Protein AF-A0A380EIR5-F1 (afdb_monomer)

InterPro domains:
  IPR002547 tRNA-binding domain [PS50886] (1-56)
  IPR005146 B3/B4 tRNA-binding domain [PF03483] (123-196)
  IPR005146 B3/B4 tRNA-binding domain [SM00873] (122-195)
  IPR012340 Nucleic acid-binding, OB-fold [G3DSA:2.40.50.140] (1-54)
  IPR012340 Nucleic acid-binding, OB-fold [SSF50249] (2-104)
  IPR020825 Phenylalanyl-tRNA synthetase-like, B3/B4 [G3DSA:3.50.40.10] (106-196)
  IPR045060 Phenylalanine-tRNA ligase, class IIc, beta subunit [PTHR10947] (58-188)

Organism: Staphylococcus aureus (NCBI:txid1280)

Solvent-accessible surface area (backbone atoms only — not comparable to full-atom values): 12882 Å² total; per-residue (Å²): 81,62,94,76,49,78,91,63,78,48,69,58,97,86,41,84,37,84,73,79,87,52,27,52,57,59,71,62,45,58,76,83,32,46,35,78,93,36,68,88,47,57,60,76,77,93,59,93,72,70,88,88,58,62,65,42,61,76,45,58,57,74,71,86,86,87,85,80,91,74,58,90,92,46,66,57,58,63,9,51,51,40,38,42,51,52,52,18,62,77,69,73,51,88,75,81,82,80,91,81,86,73,91,76,67,104,68,59,49,78,84,61,45,45,78,47,71,79,40,55,95,79,48,88,75,86,86,86,84,75,81,79,92,76,79,88,43,78,50,59,60,64,58,40,31,52,33,37,76,72,74,34,53,44,82,26,36,70,67,37,48,36,56,48,41,22,43,40,69,53,47,88,60,85,88,75,61,70,88,71,65,81,57,55,64,49,76,47,62,79,83,58,94,88,66,132

Radius of gyration: 22.38 Å; Cα contacts (8 Å, |Δi|>4): 190; chains: 1; bounding box: 55×43×65 Å

Secondary structure (DSSP, 8-state):
-GGG-----EEETTEEE---PPPTTTTT--GGGS-GGGTTS----SSPPPTTS-HHHHTT-S---------GGGGGGGSHHHHHHHHHHHTT----PPP------S--GGGT-EEEES-TTT-S--------SPPP-PPPHHHHHHHHHTT-----HHHHHHHHHHHHHS-------GGGSSSSEEEE-PPPTT--

Structure (mmCIF, N/CA/C/O backbone):
data_AF-A0A380EIR5-F1
#
_entry.id   AF-A0A380EIR5-F1
#
loop_
_atom_site.group_PDB
_atom_site.id
_atom_site.type_symbol
_atom_site.label_atom_id
_atom_site.label_alt_id
_atom_site.label_comp_id
_atom_site.label_asym_id
_atom_site.label_entity_id
_atom_site.label_seq_id
_atom_site.pdbx_PDB_ins_code
_atom_site.Cartn_x
_atom_site.Cartn_y
_atom_site.Cartn_z
_atom_site.occupancy
_atom_site.B_iso_or_equiv
_atom_site.auth_seq_id
_atom_site.auth_comp_id
_atom_site.auth_asym_id
_atom_site.auth_atom_id
_atom_site.pdbx_PDB_model_num
ATOM 1 N N . MET A 1 1 ? 10.680 -7.348 -26.258 1.00 88.75 1 MET A N 1
ATOM 2 C CA . MET A 1 1 ? 9.636 -6.922 -25.301 1.00 88.75 1 MET A CA 1
ATOM 3 C C . MET A 1 1 ? 8.522 -7.962 -25.298 1.00 88.75 1 MET A C 1
ATOM 5 O O . MET A 1 1 ? 8.530 -8.810 -26.201 1.00 88.75 1 MET A O 1
ATOM 9 N N . PRO A 1 2 ? 7.603 -7.941 -24.319 1.00 92.44 2 PRO A N 1
ATOM 10 C CA . PRO A 1 2 ? 6.390 -8.754 -24.361 1.00 92.44 2 PRO A CA 1
ATOM 11 C C . PRO A 1 2 ? 5.676 -8.668 -25.720 1.00 92.44 2 PRO A C 1
ATOM 13 O O . PRO A 1 2 ? 5.854 -7.715 -26.481 1.00 92.44 2 PRO A O 1
ATOM 16 N N . GLY A 1 3 ? 4.940 -9.719 -26.083 1.00 91.88 3 GLY A N 1
ATOM 17 C CA . GLY A 1 3 ? 4.287 -9.806 -27.397 1.00 91.88 3 GLY A CA 1
ATOM 18 C C . GLY A 1 3 ? 5.241 -10.028 -28.582 1.00 91.88 3 GLY A C 1
ATOM 19 O O . GLY A 1 3 ? 4.845 -9.863 -29.730 1.00 91.88 3 GLY A O 1
ATOM 20 N N . GLY A 1 4 ? 6.505 -10.394 -28.334 1.00 92.25 4 GLY A N 1
ATOM 21 C CA . GLY A 1 4 ? 7.463 -10.745 -29.392 1.00 92.25 4 GLY A CA 1
ATOM 22 C C . GLY A 1 4 ? 8.056 -9.551 -30.148 1.00 92.25 4 GLY A C 1
ATOM 23 O O . GLY A 1 4 ? 8.705 -9.736 -31.182 1.00 92.25 4 GLY A O 1
ATOM 24 N N . ILE A 1 5 ? 7.880 -8.328 -29.640 1.00 93.19 5 ILE A N 1
ATOM 25 C CA . ILE A 1 5 ? 8.408 -7.110 -30.263 1.00 93.19 5 ILE A CA 1
ATOM 26 C C . ILE A 1 5 ? 9.944 -7.123 -30.208 1.00 93.19 5 ILE A C 1
ATOM 28 O O . ILE A 1 5 ? 10.545 -7.208 -29.129 1.00 93.19 5 ILE A O 1
ATOM 32 N N . LYS A 1 6 ? 10.580 -7.007 -31.382 1.00 93.81 6 LYS A N 1
ATOM 33 C CA . LYS A 1 6 ? 12.037 -6.891 -31.555 1.00 93.81 6 LYS A CA 1
ATOM 34 C C . LYS A 1 6 ? 12.404 -5.476 -31.997 1.00 93.81 6 LYS A C 1
ATOM 36 O O . LYS A 1 6 ? 11.990 -5.047 -33.071 1.00 93.81 6 LYS A O 1
ATOM 41 N N . ILE A 1 7 ? 13.226 -4.791 -31.206 1.00 94.62 7 ILE A N 1
ATOM 42 C CA . ILE A 1 7 ? 13.737 -3.457 -31.539 1.00 94.62 7 ILE A CA 1
ATOM 43 C C . ILE A 1 7 ? 14.876 -3.578 -32.559 1.00 94.62 7 ILE A C 1
ATOM 45 O O . ILE A 1 7 ? 15.747 -4.441 -32.441 1.00 94.62 7 ILE A O 1
ATOM 49 N N . LYS A 1 8 ? 14.848 -2.730 -33.590 1.00 94.50 8 LYS A N 1
ATOM 50 C CA . LYS A 1 8 ? 15.853 -2.655 -34.659 1.00 94.50 8 LYS A CA 1
ATOM 51 C C . LYS A 1 8 ? 16.127 -1.192 -34.994 1.00 94.50 8 LYS A C 1
ATOM 53 O O . LYS A 1 8 ? 15.269 -0.341 -34.782 1.00 94.50 8 LYS A O 1
ATOM 58 N N . ARG A 1 9 ? 17.286 -0.914 -35.594 1.00 94.94 9 ARG A N 1
ATOM 59 C CA . ARG A 1 9 ? 17.569 0.400 -36.188 1.00 94.94 9 ARG A CA 1
ATOM 60 C C . ARG A 1 9 ? 16.554 0.694 -37.298 1.00 94.94 9 ARG A C 1
ATOM 62 O O . ARG A 1 9 ? 16.338 -0.151 -38.168 1.00 94.94 9 ARG A O 1
ATOM 69 N N . ALA A 1 10 ? 15.977 1.890 -37.287 1.00 94.12 10 ALA A N 1
ATOM 70 C CA . ALA A 1 10 ? 14.951 2.310 -38.238 1.00 94.12 10 ALA A CA 1
ATOM 71 C C . ALA A 1 10 ? 15.146 3.768 -38.687 1.00 94.12 10 ALA A C 1
ATOM 73 O O . ALA A 1 10 ? 15.972 4.504 -38.141 1.00 94.12 10 ALA A O 1
ATOM 74 N N . LYS A 1 11 ? 14.371 4.181 -39.696 1.00 93.56 11 LYS A N 1
ATOM 75 C CA . LYS A 1 11 ? 14.177 5.591 -40.049 1.00 93.56 11 LYS A CA 1
ATOM 76 C C . LYS A 1 11 ? 12.720 5.974 -39.821 1.00 93.56 11 LYS A C 1
ATOM 78 O O . LYS A 1 11 ? 11.830 5.323 -40.360 1.00 93.56 11 LYS A O 1
ATOM 83 N N . LEU A 1 12 ? 12.488 7.034 -39.057 1.00 90.06 12 LEU A N 1
ATOM 84 C CA . LEU A 1 12 ? 11.169 7.601 -38.789 1.00 90.06 12 LEU A CA 1
ATOM 85 C C . LEU A 1 12 ? 11.141 9.011 -39.372 1.00 90.06 12 LEU A C 1
ATOM 87 O O . LEU A 1 12 ? 11.924 9.862 -38.969 1.00 90.06 12 LEU A O 1
ATOM 91 N N . ARG A 1 13 ? 10.260 9.250 -40.352 1.00 93.31 13 ARG A N 1
ATOM 92 C CA . ARG A 1 13 ? 10.127 10.554 -41.037 1.00 93.31 13 ARG A CA 1
ATOM 93 C C . ARG A 1 13 ? 11.455 11.103 -41.595 1.00 93.31 13 ARG A C 1
ATOM 95 O O . ARG A 1 13 ? 11.692 12.299 -41.572 1.00 93.31 13 ARG A O 1
ATOM 102 N N . GLY A 1 14 ? 12.313 10.214 -42.102 1.00 93.50 14 GLY A N 1
ATOM 103 C CA . GLY A 1 14 ? 13.628 10.564 -42.656 1.00 93.50 14 GLY A CA 1
ATOM 104 C C . GLY A 1 14 ? 14.774 10.549 -41.639 1.00 93.50 14 GLY A C 1
ATOM 105 O O . GLY A 1 14 ? 15.918 10.343 -42.043 1.00 93.50 14 GLY A O 1
ATOM 106 N N . GLU A 1 15 ? 14.465 10.632 -40.344 1.00 95.44 15 GLU A N 1
ATOM 107 C CA . GLU A 1 15 ? 15.444 10.698 -39.256 1.00 95.44 15 GLU A CA 1
ATOM 108 C C . GLU A 1 15 ? 15.788 9.321 -38.678 1.00 95.44 15 GLU A C 1
ATOM 110 O O . GLU A 1 15 ? 14.970 8.395 -38.676 1.00 95.44 15 GLU A O 1
ATOM 115 N N . ARG A 1 16 ? 17.023 9.164 -38.189 1.00 95.50 16 ARG A N 1
ATOM 116 C CA . ARG A 1 16 ? 17.527 7.901 -37.620 1.00 95.50 16 ARG A CA 1
ATOM 117 C C . ARG A 1 16 ? 16.931 7.655 -36.231 1.00 95.50 16 ARG A C 1
ATOM 119 O O . ARG A 1 16 ? 16.974 8.531 -35.379 1.00 95.50 16 ARG A O 1
ATOM 126 N N . SER A 1 17 ? 16.467 6.429 -35.987 1.00 95.62 17 SER A N 1
ATOM 127 C CA . SER A 1 17 ? 16.073 5.945 -34.660 1.00 95.62 17 SER A CA 1
ATOM 128 C C . SER A 1 17 ? 16.818 4.654 -34.315 1.00 95.62 17 SER A C 1
ATOM 130 O O . SER A 1 17 ? 16.879 3.716 -35.119 1.00 95.62 17 SER A O 1
ATOM 132 N N . GLU A 1 18 ? 17.431 4.625 -33.131 1.00 96.38 18 GLU A N 1
ATOM 133 C CA . GLU A 1 18 ? 18.292 3.530 -32.655 1.00 96.38 18 GLU A CA 1
ATOM 134 C C . GLU A 1 18 ? 17.725 2.798 -31.439 1.00 96.38 18 GLU A C 1
ATOM 136 O O . GLU A 1 18 ? 18.411 1.987 -30.823 1.00 96.38 18 GLU A O 1
ATOM 141 N N . GLY A 1 19 ? 16.470 3.068 -31.100 1.00 94.94 19 GLY A N 1
ATOM 142 C CA . GLY A 1 19 ? 15.835 2.497 -29.930 1.00 94.94 19 GLY A CA 1
ATOM 143 C C . GLY A 1 19 ? 14.410 2.991 -29.769 1.00 94.94 19 GLY A C 1
ATOM 144 O O . GLY A 1 19 ? 13.835 3.615 -30.662 1.00 94.94 19 GLY A O 1
ATOM 145 N N . MET A 1 20 ? 13.848 2.684 -28.611 1.00 95.50 20 MET A N 1
ATOM 146 C CA . MET A 1 20 ? 12.485 3.026 -28.253 1.00 95.50 20 MET A CA 1
ATOM 147 C C . MET A 1 20 ? 12.450 3.380 -26.772 1.00 95.50 20 MET A C 1
ATOM 149 O O . MET A 1 20 ? 12.943 2.618 -25.943 1.00 95.50 20 MET A O 1
ATOM 153 N N . ILE A 1 21 ? 11.878 4.538 -26.454 1.00 96.44 21 ILE A N 1
ATOM 154 C CA . ILE A 1 21 ? 11.510 4.876 -25.080 1.00 96.44 21 ILE A CA 1
ATOM 155 C C . ILE A 1 21 ? 10.161 4.210 -24.822 1.00 96.44 21 ILE A C 1
ATOM 157 O O . ILE A 1 21 ? 9.266 4.324 -25.656 1.00 96.44 21 ILE A O 1
ATOM 161 N N . CYS A 1 22 ? 10.048 3.484 -23.714 1.00 96.94 22 CYS A N 1
ATOM 162 C CA . CYS A 1 22 ? 8.913 2.605 -23.462 1.00 96.94 22 CYS A CA 1
ATOM 163 C C . CYS A 1 22 ? 7.925 3.223 -22.464 1.00 96.94 22 CYS A C 1
ATOM 165 O O . CYS A 1 22 ? 8.309 3.878 -21.492 1.00 96.94 22 CYS A O 1
ATOM 167 N N . SER A 1 23 ? 6.646 2.968 -22.695 1.00 96.44 23 SER A N 1
ATOM 168 C CA . SER A 1 23 ? 5.588 3.013 -21.683 1.00 96.44 23 SER A CA 1
ATOM 169 C C . SER A 1 23 ? 5.678 1.810 -20.735 1.00 96.44 23 SER A C 1
ATOM 171 O O . SER A 1 23 ? 6.341 0.811 -21.032 1.00 96.44 23 SER A O 1
ATOM 173 N N . LEU A 1 24 ? 4.959 1.868 -19.608 1.00 95.31 24 LEU A N 1
ATOM 174 C CA . LEU A 1 24 ? 4.818 0.710 -18.717 1.00 95.31 24 LEU A CA 1
ATOM 175 C C . LEU A 1 24 ? 4.019 -0.431 -19.378 1.00 95.31 24 LEU A C 1
ATOM 177 O O . LEU A 1 24 ? 4.338 -1.601 -19.153 1.00 95.31 24 LEU A O 1
ATOM 181 N N . GLN A 1 25 ? 3.037 -0.120 -20.242 1.00 95.06 25 GLN A N 1
ATOM 182 C CA . GLN A 1 25 ? 2.304 -1.148 -20.996 1.00 95.06 25 GLN A CA 1
ATOM 183 C C . GLN A 1 25 ? 3.241 -1.957 -21.899 1.00 95.06 25 GLN A C 1
ATOM 185 O O . GLN A 1 25 ? 3.149 -3.182 -21.965 1.00 95.06 25 GLN A O 1
ATOM 190 N N . GLU A 1 26 ? 4.156 -1.284 -22.598 1.00 95.69 26 GLU A N 1
ATOM 191 C CA . GLU A 1 26 ? 5.045 -1.918 -23.581 1.00 95.69 26 GLU A CA 1
ATOM 192 C C . GLU A 1 26 ? 6.067 -2.867 -22.950 1.00 95.69 26 GLU A C 1
ATOM 194 O O . GLU A 1 26 ? 6.542 -3.786 -23.623 1.00 95.69 26 GLU A O 1
ATOM 199 N N . ILE A 1 27 ? 6.369 -2.690 -21.660 1.00 95.19 27 ILE A N 1
ATOM 200 C CA . ILE A 1 27 ? 7.197 -3.620 -20.881 1.00 95.19 27 ILE A CA 1
ATOM 201 C C . ILE A 1 27 ? 6.377 -4.684 -20.135 1.00 95.19 27 ILE A C 1
ATOM 203 O O . ILE A 1 27 ? 6.961 -5.528 -19.463 1.00 95.19 27 ILE A O 1
ATOM 207 N N . GLY A 1 28 ? 5.052 -4.712 -20.317 1.00 94.00 28 GLY A N 1
ATOM 208 C CA . GLY A 1 28 ? 4.179 -5.798 -19.860 1.00 94.00 28 GLY A CA 1
ATOM 209 C C . GLY A 1 28 ? 3.328 -5.496 -18.629 1.00 94.00 28 GLY A C 1
ATOM 210 O O . GLY A 1 28 ? 2.671 -6.407 -18.130 1.00 94.00 28 GLY A O 1
ATOM 211 N N . ILE A 1 29 ? 3.299 -4.253 -18.140 1.00 95.00 29 ILE A N 1
ATOM 212 C CA . ILE A 1 29 ? 2.425 -3.876 -17.024 1.00 95.00 29 ILE A CA 1
ATOM 213 C C . ILE A 1 29 ? 0.995 -3.675 -17.533 1.00 95.00 29 ILE A C 1
ATOM 215 O O . ILE A 1 29 ? 0.753 -2.933 -18.485 1.00 95.00 29 ILE A O 1
ATOM 219 N N . SER A 1 30 ? 0.026 -4.323 -16.884 1.00 93.88 30 SER A N 1
ATOM 220 C CA . SER A 1 30 ? -1.394 -4.142 -17.201 1.00 93.88 30 SER A CA 1
ATOM 221 C C . SER A 1 30 ? -1.826 -2.691 -16.986 1.00 93.88 30 SER A C 1
ATOM 223 O O . SER A 1 30 ? -1.517 -2.094 -15.955 1.00 93.88 30 SER A O 1
ATOM 225 N N . SER A 1 31 ? -2.624 -2.144 -17.910 1.00 92.19 31 SER A N 1
ATOM 226 C CA . SER A 1 31 ? -3.186 -0.787 -17.811 1.00 92.19 31 SER A CA 1
ATOM 227 C C . SER A 1 31 ? -3.967 -0.551 -16.521 1.00 92.19 31 SER A C 1
ATOM 229 O O . SER A 1 31 ? -4.045 0.574 -16.037 1.00 92.19 31 SER A O 1
ATOM 231 N N . ASN A 1 32 ? -4.509 -1.614 -15.922 1.00 93.12 32 ASN A N 1
ATOM 232 C CA . ASN A 1 32 ? -5.232 -1.522 -14.661 1.00 93.12 32 ASN A CA 1
ATOM 233 C C . ASN A 1 32 ? -4.342 -1.061 -13.501 1.00 93.12 32 ASN A C 1
ATOM 235 O O . ASN A 1 32 ? -4.867 -0.439 -12.581 1.00 93.12 32 ASN A O 1
ATOM 239 N N . TYR A 1 33 ? -3.029 -1.284 -13.568 1.00 94.06 33 TYR A N 1
ATOM 240 C CA . TYR A 1 33 ? -2.089 -0.986 -12.483 1.00 94.06 33 TYR A CA 1
ATOM 241 C C . TYR 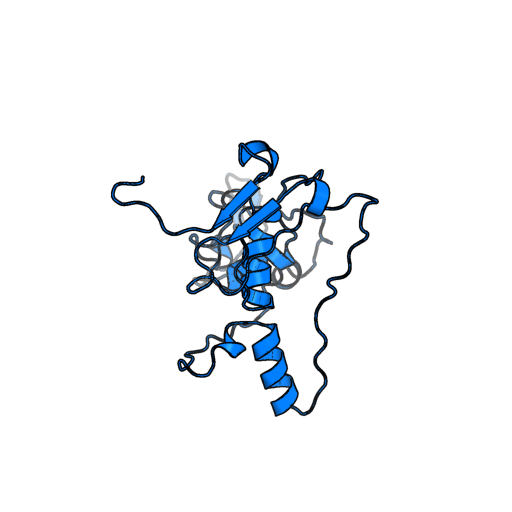A 1 33 ? -1.119 0.150 -12.814 1.00 94.06 33 TYR A C 1
ATOM 243 O O . TYR A 1 33 ? -0.293 0.514 -11.985 1.00 94.06 33 TYR A O 1
ATOM 251 N N . ILE A 1 34 ? -1.229 0.753 -13.999 1.00 92.50 34 ILE A N 1
ATOM 252 C CA . ILE A 1 34 ? -0.389 1.889 -14.378 1.00 92.50 34 ILE A CA 1
ATOM 253 C C . ILE A 1 34 ? -0.859 3.149 -13.633 1.00 92.50 34 ILE A C 1
ATOM 255 O O . ILE A 1 34 ? -2.057 3.458 -13.660 1.00 92.50 34 ILE A O 1
ATOM 259 N N . PRO A 1 35 ? 0.054 3.904 -12.989 1.00 90.88 35 PRO A N 1
ATOM 260 C CA . PRO A 1 35 ? -0.281 5.199 -12.415 1.00 90.88 35 PRO A CA 1
ATOM 261 C C . PRO A 1 35 ? -0.846 6.132 -13.484 1.00 90.88 35 PRO A C 1
ATOM 263 O O . PRO A 1 35 ? -0.350 6.182 -14.611 1.00 90.88 35 PRO A O 1
ATOM 266 N N . LYS A 1 36 ? -1.858 6.923 -13.125 1.00 90.75 36 LYS A N 1
ATOM 267 C CA . LYS A 1 36 ? -2.584 7.782 -14.077 1.00 90.75 36 LYS A CA 1
ATOM 268 C C . LYS A 1 3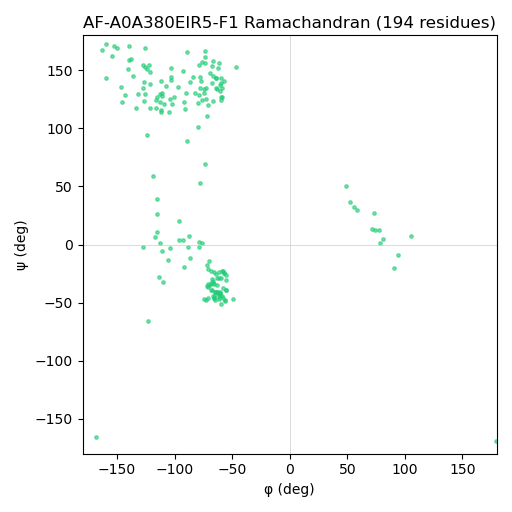6 ? -1.668 8.740 -14.854 1.00 90.75 36 LYS A C 1
ATOM 270 O O . LYS A 1 36 ? -1.937 9.045 -16.011 1.00 90.75 36 LYS A O 1
ATOM 275 N N . SER A 1 37 ? -0.563 9.175 -14.246 1.00 88.56 37 SER A N 1
ATOM 276 C CA . SER A 1 37 ? 0.459 10.026 -14.871 1.00 88.56 37 SER A CA 1
ATOM 277 C C . SER A 1 37 ? 1.152 9.391 -16.083 1.00 88.56 37 SER A C 1
ATOM 279 O O . SER A 1 37 ? 1.655 10.119 -16.934 1.00 88.56 37 SER A O 1
ATOM 281 N N . PHE A 1 38 ? 1.174 8.059 -16.181 1.00 92.06 38 PHE A N 1
ATOM 282 C CA . PHE A 1 38 ? 1.888 7.311 -17.222 1.00 92.06 38 PHE A CA 1
ATOM 283 C C . PHE A 1 38 ? 0.960 6.483 -18.121 1.00 92.06 38 PHE A C 1
ATOM 285 O O . PHE A 1 38 ? 1.434 5.733 -18.967 1.00 92.06 38 PHE A O 1
ATOM 292 N N . GLU A 1 39 ? -0.361 6.612 -17.969 1.00 90.00 39 GLU A N 1
ATOM 293 C CA . GLU A 1 39 ? -1.343 5.794 -18.698 1.00 90.00 39 GLU A CA 1
ATOM 294 C C . GLU A 1 39 ? -1.347 6.064 -20.212 1.00 90.00 39 GLU A C 1
ATOM 296 O O . GLU A 1 39 ? -1.616 5.162 -21.004 1.00 90.00 39 GLU A O 1
ATOM 301 N N . SER A 1 40 ? -1.040 7.303 -20.614 1.00 89.62 40 SER A N 1
ATOM 302 C CA . SER A 1 40 ? -1.108 7.781 -22.006 1.00 89.62 40 SER A CA 1
ATOM 303 C C . SER A 1 40 ? 0.257 8.171 -22.594 1.00 89.62 40 SER A C 1
ATOM 305 O O . SER A 1 40 ? 0.323 9.021 -23.483 1.00 89.62 40 SER A O 1
ATOM 307 N N . GLY A 1 41 ? 1.360 7.595 -22.108 1.00 93.00 41 GLY A N 1
ATOM 308 C CA . GLY A 1 41 ? 2.692 7.987 -22.570 1.00 93.00 41 GLY A CA 1
ATOM 309 C C . GLY A 1 41 ? 3.828 7.069 -22.135 1.00 93.00 41 GLY A C 1
ATOM 310 O O . GLY A 1 41 ? 3.624 5.942 -21.693 1.00 93.00 41 GLY A O 1
ATOM 311 N N . ILE A 1 42 ? 5.051 7.571 -22.298 1.00 95.75 42 ILE A N 1
ATOM 312 C CA . ILE A 1 42 ? 6.267 6.897 -21.836 1.00 95.75 42 ILE A CA 1
ATOM 313 C C . ILE A 1 42 ? 6.395 6.974 -20.315 1.00 95.75 42 ILE A C 1
ATOM 315 O O . ILE A 1 42 ? 5.879 7.895 -19.679 1.00 95.75 42 ILE A O 1
ATOM 319 N N . TYR A 1 43 ? 7.128 6.027 -19.737 1.00 94.44 43 TYR A N 1
ATOM 320 C CA . TYR A 1 43 ? 7.483 6.096 -18.329 1.00 94.44 43 TYR A CA 1
ATOM 321 C C . TYR A 1 43 ? 8.616 7.104 -18.096 1.00 94.44 43 TYR A C 1
ATOM 323 O O . TYR A 1 43 ? 9.566 7.182 -18.880 1.00 94.44 43 TYR A O 1
ATOM 331 N N . VAL A 1 44 ? 8.529 7.853 -16.997 1.00 92.12 44 VAL A N 1
ATOM 332 C CA . VAL A 1 44 ? 9.568 8.787 -16.552 1.00 92.12 44 VAL A CA 1
ATOM 333 C C . VAL A 1 44 ? 9.913 8.451 -15.107 1.00 92.12 44 VAL A C 1
ATOM 335 O O . VAL A 1 44 ? 9.032 8.445 -14.250 1.00 92.12 44 VAL A O 1
ATOM 338 N N . PHE A 1 45 ? 11.189 8.176 -14.839 1.00 90.50 45 PHE A N 1
ATOM 339 C CA . PHE A 1 45 ? 11.666 7.962 -13.474 1.00 90.50 45 PHE A CA 1
ATOM 340 C C . PHE A 1 45 ? 11.509 9.248 -12.655 1.00 90.50 45 PHE A C 1
ATOM 342 O O . PHE A 1 45 ? 11.866 10.328 -13.126 1.00 90.50 45 PHE A O 1
ATOM 349 N N . SER A 1 46 ? 11.001 9.123 -11.428 1.00 85.38 46 SER A N 1
ATOM 350 C CA . SER A 1 46 ? 10.892 10.241 -10.480 1.00 85.38 46 SER A CA 1
ATOM 351 C C . SER A 1 46 ? 12.261 10.738 -10.008 1.00 85.38 46 SER A C 1
ATOM 353 O O . SER A 1 46 ? 12.427 11.919 -9.724 1.00 85.38 46 SER A O 1
ATOM 355 N N . GLU A 1 47 ? 13.249 9.844 -9.968 1.00 86.50 47 GLU A N 1
ATOM 356 C CA . GLU A 1 47 ? 14.620 10.128 -9.555 1.00 86.50 47 GLU A CA 1
ATOM 357 C C . GLU A 1 47 ? 15.610 9.805 -10.674 1.00 86.50 47 GLU A C 1
ATOM 359 O O . GLU A 1 47 ? 15.416 8.871 -11.459 1.00 86.50 47 GLU A O 1
ATOM 364 N N . ALA A 1 48 ? 16.707 10.562 -10.725 1.00 90.12 48 ALA A N 1
ATOM 365 C CA . ALA A 1 48 ? 17.754 10.356 -11.714 1.00 90.12 48 ALA A CA 1
ATOM 366 C C . ALA A 1 48 ? 18.360 8.949 -11.593 1.00 90.12 48 ALA A C 1
ATOM 368 O O . ALA A 1 48 ? 18.833 8.548 -10.533 1.00 90.12 48 ALA A O 1
ATOM 369 N N . GLN A 1 49 ? 18.386 8.225 -12.710 1.00 92.81 49 GLN A N 1
ATOM 370 C CA . GLN A 1 49 ? 19.034 6.921 -12.820 1.00 92.81 49 GLN A CA 1
ATOM 371 C C . GLN A 1 49 ? 20.370 7.052 -13.547 1.00 92.81 49 GLN A C 1
ATOM 373 O O . GLN A 1 49 ? 20.534 7.914 -14.414 1.00 92.81 49 GLN A O 1
ATOM 378 N N . VAL A 1 50 ? 21.319 6.165 -13.242 1.00 96.06 50 VAL A N 1
ATOM 379 C CA . VAL A 1 50 ? 22.580 6.078 -13.990 1.00 96.06 50 VAL A CA 1
ATOM 380 C C . VAL A 1 50 ? 22.293 5.490 -15.380 1.00 96.06 50 VAL A C 1
ATOM 382 O O . VAL A 1 50 ? 21.816 4.352 -15.465 1.00 96.06 50 VAL A O 1
ATOM 385 N N . PRO A 1 51 ? 22.577 6.208 -16.484 1.00 97.19 51 PRO A N 1
ATOM 386 C CA . PRO A 1 51 ? 22.351 5.681 -17.826 1.00 97.19 51 PRO A CA 1
ATOM 387 C C . PRO A 1 51 ? 23.131 4.385 -18.075 1.00 97.19 51 PRO A C 1
ATOM 389 O O . PRO A 1 51 ? 24.316 4.296 -17.762 1.00 97.19 51 PRO A O 1
ATOM 392 N N . GLY A 1 52 ? 22.467 3.391 -18.668 1.00 96.62 52 GLY A N 1
ATOM 393 C CA . GLY A 1 52 ? 23.035 2.061 -18.919 1.00 96.62 52 GLY A CA 1
ATOM 394 C C . GLY A 1 52 ? 22.729 1.023 -17.836 1.00 96.62 52 GLY A C 1
ATOM 395 O O . GLY A 1 52 ? 22.984 -0.156 -18.064 1.00 96.62 52 GLY A O 1
ATOM 396 N N . THR A 1 53 ? 22.150 1.433 -16.703 1.00 97.06 53 THR A N 1
ATOM 397 C CA . THR A 1 53 ? 21.579 0.508 -15.709 1.00 97.06 53 THR A CA 1
ATOM 398 C C . THR A 1 53 ? 20.473 -0.337 -16.341 1.00 97.06 53 THR A C 1
ATOM 400 O O . THR A 1 53 ? 1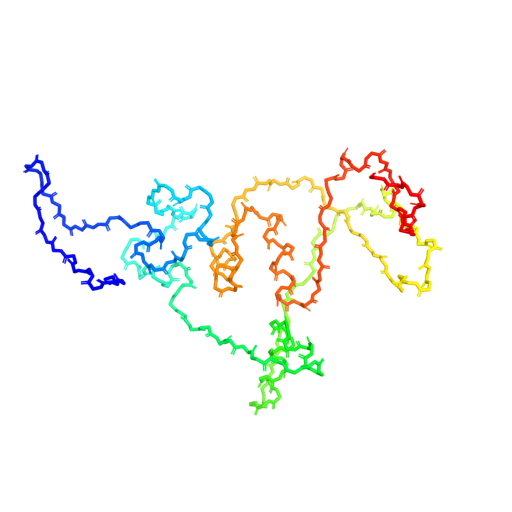9.710 0.166 -17.172 1.00 97.06 53 THR A O 1
ATOM 403 N N . ASP A 1 54 ? 20.372 -1.608 -15.945 1.00 97.50 54 ASP A N 1
ATOM 404 C CA . ASP A 1 54 ? 19.253 -2.454 -16.352 1.00 97.50 54 ASP A CA 1
ATOM 405 C C . ASP A 1 54 ? 17.921 -1.836 -15.898 1.00 97.50 54 ASP A C 1
ATOM 407 O O . ASP A 1 54 ? 17.730 -1.491 -14.729 1.00 97.50 54 ASP A O 1
ATOM 411 N N . ALA A 1 55 ? 16.998 -1.671 -16.845 1.00 96.06 55 ALA A N 1
ATOM 412 C CA . ALA A 1 55 ? 15.750 -0.970 -16.587 1.00 96.06 55 ALA A CA 1
ATOM 413 C C . ALA A 1 55 ? 14.818 -1.755 -15.655 1.00 96.06 55 ALA A C 1
ATOM 415 O O . ALA A 1 55 ? 14.126 -1.135 -14.854 1.00 96.06 55 ALA A O 1
ATOM 416 N N . LEU A 1 56 ? 14.787 -3.090 -15.731 1.00 96.25 56 LEU A N 1
ATOM 417 C CA . LEU A 1 56 ? 13.917 -3.897 -14.872 1.00 96.25 56 LEU A CA 1
ATOM 418 C C . LEU A 1 56 ? 14.411 -3.878 -13.427 1.00 96.25 56 LEU A C 1
ATOM 420 O O . LEU A 1 56 ? 13.595 -3.784 -12.511 1.00 96.25 56 LEU A O 1
ATOM 424 N N . GLN A 1 57 ? 15.727 -3.870 -13.218 1.00 95.50 57 GLN A N 1
ATOM 425 C CA . GLN A 1 57 ? 16.316 -3.689 -11.891 1.00 95.50 57 GLN A CA 1
ATOM 426 C C . GLN A 1 57 ? 16.020 -2.298 -11.327 1.00 95.50 57 GLN A C 1
ATOM 428 O O . GLN A 1 57 ? 15.523 -2.190 -10.207 1.00 95.50 57 GLN A O 1
ATOM 433 N N . ALA A 1 58 ? 16.231 -1.238 -12.116 1.00 95.44 58 ALA A N 1
ATOM 434 C CA . ALA A 1 58 ? 15.916 0.135 -11.703 1.00 95.44 58 ALA A CA 1
ATOM 435 C C . ALA A 1 58 ? 14.416 0.343 -11.404 1.00 95.44 58 ALA A C 1
ATOM 437 O O . ALA A 1 58 ? 14.050 1.173 -10.574 1.00 95.44 58 ALA A O 1
ATOM 438 N N . LEU A 1 59 ? 13.542 -0.423 -12.064 1.00 95.56 59 LEU A N 1
ATOM 439 C CA . LEU A 1 59 ? 12.093 -0.402 -11.857 1.00 95.56 59 LEU A CA 1
ATOM 440 C C . LEU A 1 59 ? 11.606 -1.358 -10.759 1.00 95.56 59 LEU A C 1
ATOM 442 O O . LEU A 1 59 ? 10.408 -1.382 -10.501 1.00 95.56 59 LEU A O 1
ATOM 446 N N . TYR A 1 60 ? 12.478 -2.147 -10.118 1.00 96.31 60 TYR A N 1
ATOM 447 C CA . TYR A 1 60 ? 12.089 -3.198 -9.161 1.00 96.31 60 TYR A CA 1
ATOM 448 C C . TYR A 1 60 ? 11.145 -4.270 -9.758 1.00 96.31 60 TYR A C 1
ATOM 450 O O . TYR A 1 60 ? 10.315 -4.862 -9.051 1.00 96.31 60 TYR A O 1
ATOM 458 N N . LEU A 1 61 ? 11.280 -4.517 -11.065 1.00 96.25 61 LEU A N 1
ATOM 459 C CA . LEU A 1 61 ? 10.496 -5.468 -11.862 1.00 96.25 61 LEU A CA 1
ATOM 460 C C . LEU A 1 61 ? 11.303 -6.686 -12.342 1.00 96.25 61 LEU A C 1
ATOM 462 O O . LEU A 1 61 ? 10.711 -7.599 -12.913 1.00 96.25 61 LEU A O 1
ATOM 466 N N . ASP A 1 62 ? 12.620 -6.721 -12.116 1.00 96.88 62 ASP A N 1
ATOM 467 C CA . ASP A 1 62 ? 13.435 -7.941 -12.253 1.00 96.88 62 ASP A CA 1
ATOM 468 C C . ASP A 1 62 ? 13.147 -8.878 -11.066 1.00 96.88 62 ASP A C 1
ATOM 470 O O . ASP A 1 62 ? 13.926 -8.980 -10.120 1.00 96.88 62 ASP A O 1
ATOM 474 N N . ASP A 1 63 ? 11.936 -9.438 -11.047 1.00 97.25 63 ASP A N 1
ATOM 475 C CA . ASP A 1 63 ? 11.378 -10.151 -9.901 1.00 97.25 63 ASP A CA 1
ATOM 476 C C . ASP A 1 63 ? 10.327 -11.193 -10.324 1.00 97.25 63 ASP A C 1
ATOM 478 O O . ASP A 1 63 ? 9.764 -11.138 -11.422 1.00 97.25 63 ASP A O 1
ATOM 482 N N . GLN A 1 64 ? 10.036 -12.135 -9.428 1.00 97.56 64 GLN A N 1
ATOM 483 C CA . GLN A 1 64 ? 8.989 -13.143 -9.579 1.00 97.56 64 GLN A CA 1
ATOM 484 C C . GLN A 1 64 ? 7.991 -13.032 -8.425 1.00 97.56 64 GLN A C 1
ATOM 486 O O . GLN A 1 64 ? 8.373 -12.877 -7.269 1.00 97.56 64 GLN A O 1
ATOM 491 N N . VAL A 1 65 ? 6.698 -13.148 -8.733 1.00 98.00 65 VAL A N 1
ATOM 492 C CA . VAL A 1 65 ? 5.620 -13.047 -7.740 1.00 98.00 65 VAL A CA 1
ATOM 493 C C . VAL A 1 65 ? 4.972 -14.414 -7.565 1.00 98.00 65 VAL A C 1
ATOM 495 O O . VAL A 1 65 ? 4.571 -15.043 -8.544 1.00 98.00 65 VAL A O 1
ATOM 498 N N . MET A 1 66 ? 4.878 -14.874 -6.318 1.00 98.31 66 MET A N 1
ATOM 499 C CA . MET A 1 66 ? 4.120 -16.070 -5.959 1.00 98.31 66 MET A CA 1
ATOM 500 C C . MET A 1 66 ? 2.682 -15.679 -5.625 1.00 98.31 66 MET A C 1
ATOM 502 O O . MET A 1 66 ? 2.458 -14.774 -4.826 1.00 98.31 66 MET A O 1
ATOM 506 N N . GLU A 1 67 ? 1.721 -16.382 -6.214 1.00 97.94 67 GLU A N 1
ATOM 507 C CA . GLU A 1 67 ? 0.302 -16.251 -5.890 1.00 97.94 67 GLU A CA 1
ATOM 508 C C . GLU A 1 67 ? -0.105 -17.410 -4.976 1.00 97.94 67 GLU A C 1
ATOM 510 O O . GLU A 1 67 ? 0.166 -18.575 -5.280 1.00 97.94 67 GLU A O 1
ATOM 515 N N . PHE A 1 68 ? -0.712 -17.094 -3.831 1.00 97.75 68 PHE A N 1
ATOM 516 C CA . PHE A 1 68 ? -1.141 -18.090 -2.855 1.00 97.75 68 PHE A CA 1
ATOM 517 C C . PHE A 1 68 ? -2.655 -18.287 -2.910 1.00 97.75 68 PHE A C 1
ATOM 519 O O . PHE A 1 68 ? -3.416 -17.345 -2.709 1.00 97.75 68 PHE A O 1
ATOM 526 N N . ASP A 1 69 ? -3.080 -19.535 -3.096 1.00 97.94 69 ASP A N 1
ATOM 527 C CA . ASP A 1 69 ? -4.455 -19.967 -2.839 1.00 97.94 69 ASP A CA 1
ATOM 528 C C . ASP A 1 69 ? -4.556 -20.418 -1.374 1.00 97.94 69 ASP A C 1
ATOM 530 O O . ASP A 1 69 ? -4.233 -21.556 -1.019 1.00 97.94 69 ASP A O 1
ATOM 534 N N . LEU A 1 70 ? -4.869 -19.467 -0.491 1.00 97.19 70 LEU A N 1
ATOM 535 C CA . LEU A 1 70 ? -4.858 -19.675 0.956 1.00 97.19 70 LEU A CA 1
ATOM 536 C C . LEU A 1 70 ? -6.185 -20.240 1.460 1.00 97.19 70 LEU A C 1
ATOM 538 O O . LEU A 1 70 ? -7.273 -19.783 1.114 1.00 97.19 70 LEU A O 1
ATOM 542 N N . THR A 1 71 ? -6.092 -21.174 2.400 1.00 97.00 71 THR A N 1
ATOM 543 C CA . THR A 1 71 ? -7.240 -21.626 3.184 1.00 97.00 71 THR A CA 1
ATOM 544 C C . THR A 1 71 ? -7.571 -20.622 4.303 1.00 97.00 71 THR A C 1
ATOM 546 O O . THR A 1 71 ? -6.675 -19.936 4.802 1.00 97.00 71 THR A O 1
ATOM 549 N N . PRO A 1 72 ? -8.829 -20.550 4.789 1.00 96.50 72 PRO A N 1
ATOM 550 C CA . PRO A 1 72 ? -9.244 -19.541 5.778 1.00 96.50 72 PRO A CA 1
ATOM 551 C C . PRO A 1 72 ? -8.457 -19.537 7.099 1.00 96.50 72 PRO A C 1
ATOM 553 O O . PRO A 1 72 ? -8.419 -18.531 7.800 1.00 96.50 72 PRO A O 1
ATOM 556 N N . ASN A 1 73 ? -7.823 -20.652 7.460 1.00 96.50 73 ASN A N 1
ATOM 557 C CA . ASN A 1 73 ? -7.004 -20.779 8.667 1.00 96.50 73 ASN A CA 1
ATOM 558 C C . ASN A 1 73 ? -5.591 -20.178 8.538 1.00 96.50 73 ASN A C 1
ATOM 560 O O . ASN A 1 73 ? -4.846 -20.245 9.513 1.00 96.50 73 ASN A O 1
ATOM 564 N N . ARG A 1 74 ? -5.204 -19.641 7.370 1.00 96.88 74 ARG A N 1
ATOM 565 C CA . ARG A 1 74 ? -3.874 -19.058 7.103 1.00 96.88 74 ARG A CA 1
ATOM 566 C C . ARG A 1 74 ? -3.921 -17.558 6.807 1.00 96.88 74 ARG A C 1
ATOM 568 O O . ARG A 1 74 ? -3.192 -17.056 5.956 1.00 96.88 74 ARG A O 1
ATOM 575 N N . ALA A 1 75 ? -4.778 -16.829 7.521 1.00 97.44 75 ALA A N 1
ATOM 576 C CA . ALA A 1 75 ? -4.875 -15.374 7.393 1.00 97.44 75 ALA A CA 1
ATOM 577 C C . ALA A 1 75 ? -3.545 -14.651 7.697 1.00 97.44 75 ALA A C 1
ATOM 579 O O . ALA A 1 75 ? -3.318 -13.556 7.195 1.00 97.44 75 ALA A O 1
ATOM 580 N N . ASP A 1 76 ? -2.641 -15.273 8.459 1.00 97.88 76 ASP A N 1
ATOM 581 C CA . ASP A 1 76 ? -1.280 -14.779 8.688 1.00 97.88 76 ASP A CA 1
ATOM 582 C C . ASP A 1 76 ? -0.506 -14.550 7.377 1.00 97.88 76 ASP A C 1
ATOM 584 O O . ASP A 1 76 ? 0.179 -13.534 7.227 1.00 97.88 76 ASP A O 1
ATOM 588 N N . ALA A 1 77 ? -0.676 -15.438 6.393 1.00 97.94 77 ALA A N 1
ATOM 589 C CA . ALA A 1 77 ? 0.007 -15.383 5.103 1.00 97.94 77 ALA A CA 1
ATOM 590 C C . ALA A 1 77 ? -0.611 -14.369 4.118 1.00 97.94 77 ALA A C 1
ATOM 592 O O . ALA A 1 77 ? -0.117 -14.224 3.003 1.00 97.94 77 ALA A O 1
ATOM 593 N N . LEU A 1 78 ? -1.643 -13.618 4.526 1.00 98.19 78 LEU A N 1
ATOM 594 C CA . LEU A 1 78 ? -2.155 -12.464 3.769 1.00 98.19 78 LEU A CA 1
ATOM 595 C C . LEU A 1 78 ? -1.255 -11.221 3.891 1.00 98.19 78 LEU A C 1
ATOM 597 O O . LEU A 1 78 ? -1.576 -10.174 3.337 1.00 98.19 78 LEU A O 1
ATOM 601 N N . SER A 1 79 ? -0.143 -11.324 4.624 1.00 98.62 79 SER A N 1
ATOM 602 C CA . SER A 1 79 ? 0.836 -10.253 4.801 1.00 98.62 79 SER A CA 1
ATOM 603 C C . SER A 1 79 ? 2.251 -10.711 4.460 1.00 98.62 79 SER A C 1
ATOM 605 O O . SER A 1 79 ? 2.596 -11.892 4.601 1.00 98.62 79 SER A O 1
ATOM 607 N N . MET A 1 80 ? 3.109 -9.764 4.076 1.00 98.69 80 MET A N 1
ATOM 608 C CA . MET A 1 80 ? 4.530 -10.032 3.850 1.00 98.69 80 MET A CA 1
ATOM 609 C C . MET A 1 80 ? 5.224 -10.474 5.135 1.00 98.69 80 MET A C 1
ATOM 611 O O . MET A 1 80 ? 6.027 -11.401 5.099 1.00 98.69 80 MET A O 1
ATOM 615 N N . ILE A 1 81 ? 4.907 -9.854 6.276 1.00 98.62 81 ILE A N 1
ATOM 616 C CA . ILE A 1 81 ? 5.503 -10.218 7.566 1.00 98.62 81 ILE A CA 1
ATOM 617 C C . ILE A 1 81 ? 5.085 -11.625 7.994 1.00 98.62 81 ILE A C 1
ATOM 619 O O . ILE A 1 81 ? 5.951 -12.405 8.389 1.00 98.62 81 ILE A O 1
ATOM 623 N N . GLY A 1 82 ? 3.802 -11.981 7.905 1.00 98.50 82 GLY A N 1
ATOM 624 C CA . GLY A 1 82 ? 3.345 -13.328 8.256 1.00 98.50 82 GLY A CA 1
ATOM 625 C C . GLY A 1 82 ? 3.920 -14.397 7.325 1.00 98.50 82 GLY A C 1
ATOM 626 O O . GLY A 1 82 ? 4.435 -15.411 7.795 1.00 98.50 82 GLY A O 1
ATOM 627 N N . THR A 1 83 ? 3.980 -14.118 6.020 1.00 98.69 83 THR A N 1
ATOM 628 C CA . THR A 1 83 ? 4.669 -14.989 5.053 1.00 98.69 83 THR A CA 1
ATOM 629 C C . THR A 1 83 ? 6.162 -15.119 5.365 1.00 98.69 83 THR A C 1
ATOM 631 O O . THR A 1 83 ? 6.716 -16.216 5.321 1.00 98.69 83 THR A O 1
ATOM 634 N N . ALA A 1 84 ? 6.837 -14.026 5.725 1.00 98.62 84 ALA A N 1
ATOM 635 C CA . ALA A 1 84 ? 8.250 -14.055 6.085 1.00 98.62 84 ALA A CA 1
ATOM 636 C C . ALA A 1 84 ? 8.504 -14.853 7.371 1.00 98.62 84 ALA A C 1
ATOM 638 O O . ALA A 1 84 ? 9.524 -15.534 7.463 1.00 98.62 84 ALA A O 1
ATOM 639 N N . TYR A 1 85 ? 7.582 -14.824 8.340 1.00 98.62 85 TYR A N 1
ATOM 640 C CA . TYR A 1 85 ? 7.633 -15.706 9.508 1.00 98.62 85 TYR A CA 1
ATOM 641 C C . TYR A 1 85 ? 7.542 -17.184 9.118 1.00 98.62 85 TYR A C 1
ATOM 643 O O . TYR A 1 85 ? 8.349 -17.978 9.604 1.00 98.62 85 TYR A O 1
ATOM 651 N N . GLU A 1 86 ? 6.620 -17.548 8.221 1.00 98.50 86 GLU A N 1
ATOM 652 C CA . GLU A 1 86 ? 6.498 -18.922 7.714 1.00 98.50 86 GLU A CA 1
ATOM 653 C C . GLU A 1 86 ? 7.793 -19.373 7.026 1.00 98.50 86 GLU A C 1
ATOM 655 O O . GLU A 1 86 ? 8.367 -20.405 7.373 1.00 98.50 86 GLU A O 1
ATOM 660 N N . VAL A 1 87 ? 8.307 -18.574 6.088 1.00 98.62 87 VAL A N 1
ATOM 661 C CA . VAL A 1 87 ? 9.547 -18.883 5.361 1.00 98.62 87 VAL A CA 1
ATOM 662 C C . VAL A 1 87 ? 10.735 -18.977 6.322 1.00 98.62 87 VAL A C 1
ATOM 664 O O . VAL A 1 87 ? 11.549 -19.895 6.214 1.00 98.62 87 VAL A O 1
ATOM 667 N N . ALA A 1 88 ? 10.830 -18.078 7.302 1.00 98.69 88 ALA A N 1
ATOM 668 C CA . ALA A 1 88 ? 11.883 -18.117 8.311 1.00 98.69 88 ALA A CA 1
ATOM 669 C C . ALA A 1 88 ? 11.853 -19.413 9.132 1.00 98.69 88 ALA A C 1
ATOM 671 O O . ALA A 1 88 ? 12.909 -20.002 9.375 1.00 98.69 88 ALA A O 1
ATOM 672 N N . ALA A 1 89 ? 10.662 -19.892 9.500 1.00 98.56 89 ALA A N 1
ATOM 673 C CA . ALA A 1 89 ? 10.496 -21.171 10.181 1.00 98.56 89 ALA A CA 1
ATOM 674 C C . ALA A 1 89 ? 10.893 -22.358 9.284 1.00 98.56 89 ALA A C 1
ATOM 676 O O . ALA A 1 89 ? 11.652 -23.221 9.724 1.00 98.56 89 ALA A O 1
ATOM 677 N N . LEU A 1 90 ? 10.448 -22.376 8.021 1.00 98.56 90 LEU A N 1
ATOM 678 C CA . LEU A 1 90 ? 10.747 -23.449 7.060 1.00 98.56 90 LEU A CA 1
ATOM 679 C C . LEU A 1 90 ? 12.248 -23.609 6.791 1.00 98.56 90 LEU A C 1
ATOM 681 O O . LEU A 1 90 ? 12.751 -24.729 6.711 1.00 98.56 90 LEU A O 1
ATOM 685 N N . TYR A 1 91 ? 12.966 -22.495 6.661 1.00 98.62 91 TYR A N 1
ATOM 686 C CA . TYR A 1 91 ? 14.397 -22.486 6.350 1.00 98.62 91 TYR A CA 1
ATOM 687 C C . TYR A 1 91 ? 15.291 -22.359 7.591 1.00 98.62 91 TYR A C 1
ATOM 689 O O . TYR A 1 91 ? 16.512 -22.283 7.453 1.00 98.62 91 TYR A O 1
ATOM 697 N N . ASN A 1 92 ? 14.706 -22.346 8.795 1.00 98.19 92 ASN A N 1
ATOM 698 C CA . ASN A 1 92 ? 15.407 -22.164 10.067 1.00 98.19 92 ASN A CA 1
ATOM 699 C C . ASN A 1 92 ? 16.364 -20.953 10.051 1.00 98.19 92 ASN A C 1
ATOM 701 O O . ASN A 1 92 ? 17.549 -21.052 10.382 1.00 98.19 92 ASN A O 1
ATOM 705 N N . THR A 1 93 ? 15.846 -19.802 9.626 1.00 98.50 93 THR A N 1
ATOM 706 C CA . THR A 1 93 ? 16.587 -18.538 9.535 1.00 98.50 93 THR A CA 1
ATOM 707 C C . THR A 1 93 ? 15.877 -17.425 10.303 1.00 98.50 93 THR A C 1
ATOM 709 O O . THR A 1 93 ? 14.750 -17.582 10.766 1.00 98.50 93 THR A O 1
ATOM 712 N N . LYS A 1 94 ? 16.549 -16.287 10.489 1.00 98.00 94 LYS A N 1
ATOM 713 C CA . LYS A 1 94 ? 15.974 -15.124 11.175 1.00 98.00 94 LYS A CA 1
ATOM 714 C C . LYS A 1 94 ? 15.146 -14.280 10.211 1.00 98.00 94 LYS A C 1
ATOM 716 O O . LYS A 1 94 ? 15.535 -14.080 9.066 1.00 98.00 94 LYS A O 1
ATOM 721 N N . MET A 1 95 ? 14.061 -13.720 10.735 1.00 97.81 95 MET A N 1
ATOM 722 C CA . MET A 1 95 ? 13.266 -12.679 10.091 1.00 97.81 95 MET A CA 1
ATOM 723 C C . MET A 1 95 ? 13.425 -11.358 10.860 1.00 97.81 95 MET A C 1
ATOM 725 O O . MET A 1 95 ? 13.452 -11.354 12.092 1.00 97.81 95 MET A O 1
ATOM 729 N N . THR A 1 96 ? 13.511 -10.246 10.130 1.00 98.25 96 THR A N 1
ATOM 730 C CA . THR A 1 96 ? 13.674 -8.882 10.647 1.00 98.25 96 THR A CA 1
ATOM 731 C C . THR A 1 96 ? 12.521 -8.002 10.185 1.00 98.25 96 THR A C 1
ATOM 733 O O . THR A 1 96 ? 12.361 -7.784 8.988 1.00 98.25 96 THR A O 1
ATOM 736 N N . LYS A 1 97 ? 11.723 -7.482 11.123 1.00 97.94 97 LYS A N 1
ATOM 737 C CA . LYS A 1 97 ? 10.638 -6.537 10.811 1.00 97.94 97 LYS A CA 1
ATOM 738 C C . LYS A 1 97 ? 11.190 -5.188 10.323 1.00 97.94 97 LYS A C 1
ATOM 740 O O . LYS A 1 97 ? 12.313 -4.844 10.698 1.00 97.94 97 LYS A O 1
ATOM 745 N N . PRO A 1 98 ? 10.421 -4.431 9.520 1.00 97.44 98 PRO A N 1
ATOM 746 C CA . PRO A 1 98 ? 10.809 -3.078 9.137 1.00 97.44 98 PRO A CA 1
ATOM 747 C C . PRO A 1 98 ? 10.796 -2.137 10.352 1.00 97.44 98 PRO A C 1
ATOM 749 O O . PRO A 1 98 ? 10.129 -2.405 11.352 1.00 97.44 98 PRO A O 1
ATOM 752 N N . GLU A 1 99 ? 11.546 -1.040 10.252 1.00 95.81 99 GLU A N 1
ATOM 753 C CA . GLU A 1 99 ? 11.586 0.011 11.271 1.00 95.81 99 GLU A CA 1
ATOM 754 C C . GLU A 1 99 ? 10.242 0.745 11.346 1.00 95.81 99 GLU A C 1
ATOM 756 O O . GLU A 1 99 ? 9.634 1.051 10.320 1.00 95.81 99 GLU A O 1
ATOM 761 N N . THR A 1 100 ? 9.791 1.040 12.563 1.00 96.75 100 THR A N 1
ATOM 762 C CA . THR A 1 100 ? 8.528 1.754 12.821 1.00 96.75 100 THR A CA 1
ATOM 763 C C . THR A 1 100 ? 8.711 2.969 13.725 1.00 96.75 100 THR A C 1
ATOM 765 O O . THR A 1 100 ? 7.751 3.682 14.016 1.00 96.75 100 THR A O 1
ATOM 768 N N . THR A 1 101 ? 9.930 3.206 14.202 1.00 96.62 101 THR A N 1
ATOM 769 C CA . THR A 1 101 ? 10.275 4.361 15.026 1.00 96.62 101 THR A CA 1
ATOM 770 C C . THR A 1 101 ? 10.300 5.618 14.167 1.00 96.62 101 THR A C 1
ATOM 772 O O . THR A 1 101 ? 10.864 5.633 13.075 1.00 96.62 101 THR A O 1
ATOM 775 N N . SER A 1 102 ? 9.693 6.685 14.677 1.00 95.38 102 SER A N 1
ATOM 776 C CA . SER A 1 102 ? 9.655 8.001 14.038 1.00 95.38 102 SER A CA 1
ATOM 777 C C . SER A 1 102 ? 10.261 9.051 14.966 1.00 95.38 102 SER A C 1
ATOM 779 O O . SER A 1 102 ? 10.255 8.882 16.184 1.00 95.38 102 SER A O 1
ATOM 781 N N . ASN A 1 103 ? 10.775 10.143 14.397 1.00 95.81 103 ASN A N 1
ATOM 782 C CA . ASN A 1 103 ? 11.168 11.317 15.176 1.00 95.81 103 ASN A CA 1
ATOM 783 C C . ASN A 1 103 ? 9.905 12.116 15.501 1.00 95.81 103 ASN A C 1
ATOM 785 O O . ASN A 1 103 ? 9.366 12.796 14.630 1.00 95.81 103 ASN A O 1
ATOM 789 N N . GLU A 1 104 ? 9.404 11.970 16.722 1.00 95.56 104 GLU A N 1
ATOM 790 C CA . GLU A 1 104 ? 8.147 12.589 17.142 1.00 95.56 104 GLU A CA 1
ATOM 791 C C . GLU A 1 104 ? 8.341 14.078 17.458 1.00 95.56 104 GLU A C 1
ATOM 793 O O . GLU A 1 104 ? 9.388 14.495 17.962 1.00 95.56 104 GLU A O 1
ATOM 798 N N . LEU A 1 105 ? 7.329 14.882 17.131 1.00 93.94 105 LEU A N 1
ATOM 799 C CA . LEU A 1 105 ? 7.256 16.278 17.552 1.00 93.94 105 LEU A CA 1
ATOM 800 C C . LEU A 1 105 ? 6.918 16.347 19.047 1.00 93.94 105 LEU A C 1
ATOM 802 O O . LEU A 1 105 ? 6.357 15.406 19.604 1.00 93.94 105 LEU A O 1
ATOM 806 N N . ASP A 1 106 ? 7.190 17.489 19.680 1.00 93.75 106 ASP A N 1
ATOM 807 C CA . ASP A 1 106 ? 6.710 17.790 21.038 1.00 93.75 106 ASP A CA 1
ATOM 808 C C . ASP A 1 106 ? 5.224 18.208 21.007 1.00 93.75 106 ASP A C 1
ATOM 810 O O . ASP A 1 106 ? 4.839 19.295 21.434 1.00 93.75 106 ASP A O 1
ATOM 814 N N . LEU A 1 107 ? 4.403 17.361 20.383 1.00 93.12 107 LEU A N 1
ATOM 815 C CA . LEU A 1 107 ? 2.955 17.470 20.235 1.00 93.12 107 LEU A CA 1
ATOM 816 C C . LEU A 1 107 ? 2.346 16.093 20.499 1.00 93.12 107 LEU A C 1
ATOM 818 O O . LEU A 1 107 ? 2.921 15.062 20.146 1.00 93.12 107 LEU A O 1
ATOM 822 N N . SER A 1 108 ? 1.165 16.073 21.108 1.00 94.50 108 SER A N 1
ATOM 823 C CA . SER A 1 108 ? 0.460 14.842 21.448 1.00 94.50 108 SER A CA 1
ATOM 824 C C . SER A 1 108 ? -0.850 14.762 20.680 1.00 94.50 108 SER A C 1
ATOM 826 O O . SER A 1 108 ? -1.723 15.611 20.830 1.00 94.50 108 SER A O 1
ATOM 828 N N . ALA A 1 109 ? -1.036 13.668 19.940 1.00 94.94 109 ALA A N 1
ATOM 829 C CA . ALA A 1 109 ? -2.288 13.399 19.235 1.00 94.94 109 ALA A CA 1
ATOM 830 C C . ALA A 1 109 ? -3.510 13.363 20.177 1.00 94.94 109 ALA A C 1
ATOM 832 O O . ALA A 1 109 ? -4.621 13.643 19.737 1.00 94.94 109 ALA A O 1
ATOM 833 N N . ASN A 1 110 ? -3.315 13.068 21.472 1.00 93.25 110 ASN A N 1
ATOM 834 C CA . ASN A 1 110 ? -4.396 13.085 22.465 1.00 93.25 110 ASN A CA 1
ATOM 835 C C . ASN A 1 110 ? -4.971 14.492 22.697 1.00 93.25 110 ASN A C 1
ATOM 837 O O . ASN A 1 110 ? -6.115 14.604 23.131 1.00 93.25 110 ASN A O 1
ATOM 841 N N . ASP A 1 111 ? -4.194 15.542 22.418 1.00 94.69 111 ASP A N 1
ATOM 842 C CA . ASP A 1 111 ? -4.640 16.934 22.541 1.00 94.69 111 ASP A CA 1
ATOM 843 C C . ASP A 1 111 ? -5.346 17.426 21.265 1.00 94.69 111 ASP A C 1
ATOM 845 O O . ASP A 1 111 ? -5.977 18.482 21.266 1.00 94.69 111 ASP A O 1
ATOM 849 N N . GLU A 1 112 ? -5.257 16.661 20.174 1.00 95.44 112 GLU A N 1
ATOM 850 C CA . GLU A 1 112 ? -5.749 17.045 18.848 1.00 95.44 112 GLU A CA 1
ATOM 851 C C . GLU A 1 112 ? -6.974 16.253 18.398 1.00 95.44 112 GLU A C 1
ATOM 853 O O . GLU A 1 112 ? -7.804 16.766 17.644 1.00 95.44 112 GLU A O 1
ATOM 858 N N . LEU A 1 113 ? -7.075 14.991 18.819 1.00 96.69 113 LEU A N 1
ATOM 859 C CA . LEU A 1 113 ? -8.103 14.079 18.349 1.00 96.69 113 LEU A CA 1
ATOM 860 C C . LEU A 1 113 ? -8.547 13.130 19.459 1.00 96.69 113 LEU A C 1
ATOM 862 O O . LEU A 1 113 ? -7.766 12.346 19.995 1.00 96.69 113 LEU A O 1
ATOM 866 N N . THR A 1 114 ? -9.842 13.148 19.756 1.00 97.56 114 THR A N 1
ATOM 867 C CA . THR A 1 114 ? -10.467 12.169 20.649 1.00 97.56 114 THR A CA 1
ATOM 868 C C . THR A 1 114 ? -11.108 11.051 19.837 1.00 97.56 114 THR A C 1
ATOM 870 O O . THR A 1 114 ? -11.825 11.307 18.872 1.00 97.56 114 THR A O 1
ATOM 873 N N . VAL A 1 115 ? -10.907 9.804 20.258 1.00 97.75 115 VAL A N 1
ATOM 874 C CA . VAL A 1 115 ? -11.604 8.636 19.705 1.00 97.75 115 VAL A CA 1
ATOM 875 C C . VAL A 1 115 ? -12.557 8.085 20.760 1.00 97.75 115 VAL A C 1
ATOM 877 O O . VAL A 1 115 ? -12.165 7.853 21.902 1.00 97.75 115 VAL A O 1
ATOM 880 N N . THR A 1 116 ? -13.811 7.854 20.383 1.00 98.00 116 THR A N 1
ATOM 881 C CA . THR A 1 116 ? -14.828 7.221 21.231 1.00 98.00 116 THR A CA 1
ATOM 882 C C . THR A 1 116 ? -15.456 6.051 20.484 1.00 98.00 116 THR A C 1
ATOM 884 O O . THR A 1 116 ? -15.802 6.184 19.312 1.00 98.00 116 THR A O 1
ATOM 887 N N . ILE A 1 117 ? -15.614 4.911 21.155 1.00 98.25 117 ILE A N 1
ATOM 888 C CA . ILE A 1 117 ? -16.285 3.725 20.616 1.00 98.25 117 ILE A CA 1
ATOM 889 C C . ILE A 1 117 ? -17.587 3.538 21.395 1.00 98.25 117 ILE A C 1
ATOM 891 O O . ILE A 1 117 ? -17.554 3.304 22.597 1.00 98.25 117 ILE A O 1
ATOM 895 N N . GLU A 1 118 ? -18.735 3.657 20.731 1.00 97.69 118 GLU A N 1
ATOM 896 C CA . GLU A 1 118 ? -20.056 3.492 21.362 1.00 97.69 118 GLU A CA 1
ATOM 897 C C . GLU A 1 118 ? -20.576 2.046 21.277 1.00 97.69 118 GLU A C 1
ATOM 899 O O . GLU A 1 118 ? -21.466 1.650 22.027 1.00 97.69 118 GLU A O 1
ATOM 904 N N . ASN A 1 119 ? -20.028 1.244 20.363 1.00 95.25 119 ASN A N 1
ATOM 905 C CA . ASN A 1 119 ? -20.408 -0.142 20.084 1.00 95.25 119 ASN A CA 1
ATOM 906 C C . ASN A 1 119 ? -19.239 -1.111 20.343 1.00 95.25 119 ASN A C 1
ATOM 908 O O . ASN A 1 119 ? -18.796 -1.835 19.448 1.00 95.25 119 ASN A O 1
ATOM 912 N N . GLU A 1 120 ? -18.733 -1.128 21.579 1.00 94.00 120 GLU A N 1
ATOM 913 C CA . GLU A 1 120 ? -17.575 -1.943 21.995 1.00 94.00 120 GLU A CA 1
ATOM 914 C C . GLU A 1 120 ? -17.759 -3.455 21.747 1.00 94.00 120 GLU A C 1
ATOM 916 O O . GLU A 1 120 ? -16.785 -4.178 21.549 1.00 94.00 120 GLU A O 1
ATOM 921 N N . ASP A 1 121 ? -19.001 -3.951 21.679 1.00 96.75 121 ASP A N 1
ATOM 922 C CA . ASP A 1 121 ? -19.302 -5.351 21.346 1.00 96.75 121 ASP A CA 1
ATOM 923 C C . ASP A 1 121 ? -19.022 -5.707 19.871 1.00 96.75 121 ASP A C 1
ATOM 925 O O . ASP A 1 121 ? -18.997 -6.887 19.505 1.00 96.75 121 ASP A O 1
ATOM 929 N N . LYS A 1 122 ? -18.836 -4.697 19.014 1.00 97.19 122 LYS A N 1
ATOM 930 C CA . LYS A 1 122 ? -18.535 -4.831 17.580 1.00 97.19 122 LYS A CA 1
ATOM 931 C C . LYS A 1 122 ? -17.147 -4.335 17.212 1.00 97.19 122 LYS A C 1
ATOM 933 O O . LYS A 1 122 ? -16.577 -4.828 16.241 1.00 97.19 122 LYS A O 1
ATOM 938 N N . VAL A 1 123 ? -16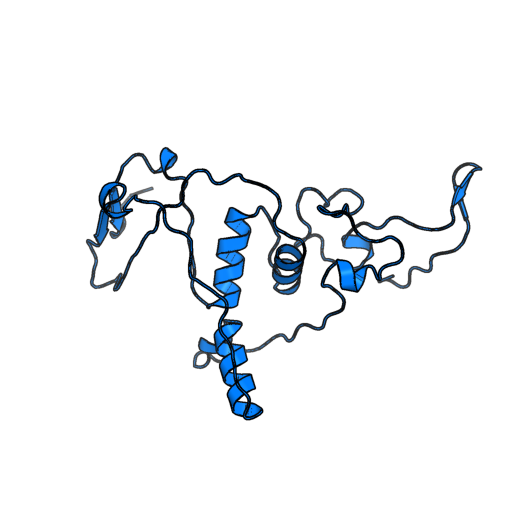.615 -3.379 17.966 1.00 97.94 123 VAL A N 1
ATOM 939 C CA . VAL A 1 123 ? -15.326 -2.751 17.683 1.00 97.94 123 VAL A CA 1
ATOM 940 C C . VAL A 1 123 ? -14.429 -2.910 18.907 1.00 97.94 123 VAL A C 1
ATOM 942 O O . VAL A 1 123 ? -14.493 -2.096 19.824 1.00 97.94 123 VAL A O 1
ATOM 945 N N . PRO A 1 124 ? -13.582 -3.955 18.940 1.00 97.50 124 PRO A N 1
ATOM 946 C CA . PRO A 1 124 ? -12.743 -4.226 20.104 1.00 97.50 124 PRO A CA 1
ATOM 947 C C . PRO A 1 124 ? -11.609 -3.207 20.271 1.00 97.50 124 PRO A C 1
ATOM 949 O O . PRO A 1 124 ? -11.034 -3.105 21.351 1.00 97.50 124 PRO A O 1
ATOM 952 N N . TYR A 1 125 ? -11.239 -2.495 19.202 1.00 98.06 125 TYR A N 1
ATOM 953 C CA . TYR A 1 125 ? -10.163 -1.515 19.222 1.00 98.06 125 TYR A CA 1
ATOM 954 C C . TYR A 1 125 ? -10.284 -0.519 18.067 1.00 98.06 125 TYR A C 1
ATOM 956 O O . TYR A 1 125 ? -10.632 -0.897 16.947 1.00 98.06 125 TYR A O 1
ATOM 964 N N . TYR A 1 126 ? -9.936 0.736 18.338 1.00 98.12 126 TYR A N 1
ATOM 965 C CA . TYR A 1 126 ? -9.734 1.778 17.339 1.00 98.12 126 TYR A CA 1
ATOM 966 C C . TYR A 1 126 ? -8.630 2.709 17.836 1.00 98.12 126 TYR A C 1
ATOM 968 O O . TYR A 1 126 ? -8.629 3.107 19.001 1.00 98.12 126 TYR A O 1
ATOM 976 N N . S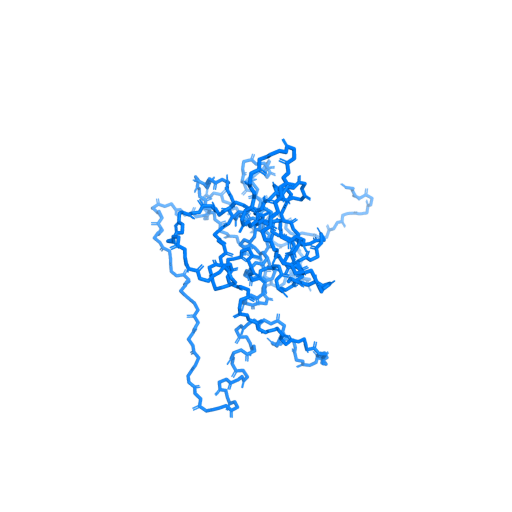ER A 1 127 ? -7.701 3.074 16.961 1.00 97.69 127 SER A N 1
ATOM 977 C CA . SER A 1 127 ? -6.659 4.048 17.270 1.00 97.69 127 SER A CA 1
ATOM 978 C C . SER A 1 127 ? -6.443 5.006 16.113 1.00 97.69 127 SER A C 1
ATOM 980 O O . SER A 1 127 ? -6.818 4.738 14.972 1.00 97.69 127 SER A O 1
ATOM 982 N N . ALA A 1 128 ? -5.843 6.144 16.433 1.00 97.75 128 ALA A N 1
ATOM 983 C CA . ALA A 1 128 ? -5.456 7.151 15.468 1.00 97.75 128 ALA A CA 1
ATOM 984 C C . ALA A 1 128 ? -4.097 7.730 15.865 1.00 97.75 128 ALA A C 1
ATOM 986 O O . ALA A 1 128 ? -3.741 7.779 17.044 1.00 97.75 128 ALA A O 1
ATOM 987 N N . ARG A 1 129 ? -3.344 8.173 14.863 1.00 97.19 129 ARG A N 1
ATOM 988 C CA . ARG A 1 129 ? -2.184 9.048 15.025 1.00 97.19 129 ARG A CA 1
ATOM 989 C C . ARG A 1 129 ? -2.381 10.260 14.129 1.00 97.19 129 ARG A C 1
ATOM 991 O O . ARG A 1 129 ? -3.035 10.151 13.096 1.00 97.19 129 ARG A O 1
ATOM 998 N N . VAL A 1 130 ? -1.779 11.374 14.523 1.00 97.19 130 VAL A N 1
ATOM 999 C CA . VAL A 1 130 ? -1.734 12.595 13.721 1.00 97.19 130 VAL A CA 1
ATOM 1000 C C . VAL A 1 130 ? -0.317 12.775 13.185 1.00 97.19 130 VAL A C 1
ATOM 1002 O O . VAL A 1 130 ? 0.656 12.530 13.902 1.00 97.19 130 VAL A O 1
ATOM 1005 N N . VAL A 1 131 ? -0.215 13.144 11.909 1.00 97.50 131 VAL A N 1
ATOM 1006 C CA . VAL A 1 131 ? 1.038 13.493 11.235 1.00 97.50 131 VAL A CA 1
ATOM 1007 C C . VAL A 1 131 ? 0.790 14.778 10.454 1.00 97.50 131 VAL A C 1
ATOM 1009 O O . VAL A 1 131 ? -0.048 14.798 9.555 1.00 97.50 131 VAL A O 1
ATOM 1012 N N . HIS A 1 132 ? 1.510 15.838 10.809 1.00 96.25 132 HIS A N 1
ATOM 1013 C CA . HIS A 1 132 ? 1.356 17.166 10.215 1.00 96.25 132 HIS A CA 1
ATOM 1014 C C . HIS A 1 132 ? 2.246 17.369 8.991 1.00 96.25 132 HIS A C 1
ATOM 1016 O O . HIS A 1 132 ? 3.194 16.619 8.754 1.00 96.25 132 HIS A O 1
ATOM 1022 N N . ASP A 1 133 ? 1.939 18.427 8.239 1.00 95.75 133 ASP A N 1
ATOM 1023 C CA . ASP A 1 133 ? 2.784 18.987 7.177 1.00 95.75 133 ASP A CA 1
ATOM 1024 C C . ASP A 1 133 ? 3.194 17.983 6.084 1.00 95.75 133 ASP A C 1
ATOM 1026 O O . ASP A 1 133 ? 4.265 18.071 5.475 1.00 95.75 133 ASP A O 1
ATOM 1030 N N . VAL A 1 134 ? 2.315 17.019 5.802 1.00 97.50 134 VAL A N 1
ATOM 1031 C CA . VAL A 1 134 ? 2.541 16.015 4.763 1.00 97.50 134 VAL A CA 1
ATOM 1032 C C . VAL A 1 134 ? 2.406 16.650 3.380 1.00 97.50 134 VAL A C 1
ATOM 1034 O O . VAL A 1 134 ? 1.375 17.220 3.029 1.00 97.50 134 VAL A O 1
ATOM 1037 N N . THR A 1 135 ? 3.437 16.500 2.549 1.00 97.62 135 THR A N 1
ATOM 1038 C CA . THR A 1 135 ? 3.388 16.898 1.136 1.00 97.62 135 THR A CA 1
ATOM 1039 C C . THR A 1 135 ? 2.940 15.718 0.280 1.00 97.62 135 THR A C 1
ATOM 1041 O O . THR A 1 135 ? 3.573 14.663 0.295 1.00 97.62 135 THR A O 1
ATOM 1044 N N . ILE A 1 136 ? 1.855 15.886 -0.481 1.00 97.25 136 ILE A N 1
ATOM 1045 C CA . ILE A 1 136 ? 1.367 14.854 -1.404 1.00 97.25 136 ILE A CA 1
ATOM 1046 C C . ILE A 1 136 ? 2.191 14.868 -2.689 1.00 97.25 136 ILE A C 1
ATOM 1048 O O . ILE A 1 136 ? 2.220 15.861 -3.417 1.00 97.25 136 ILE A O 1
ATOM 1052 N N . GLU A 1 137 ? 2.804 13.734 -3.001 1.00 95.25 137 GLU A N 1
ATOM 1053 C CA . GLU A 1 137 ? 3.644 13.551 -4.184 1.00 95.25 137 GLU A CA 1
ATOM 1054 C C . GLU A 1 137 ? 3.650 12.078 -4.631 1.00 95.25 137 GLU A C 1
ATOM 1056 O O . GLU A 1 137 ? 3.097 11.218 -3.937 1.00 95.25 137 GLU A O 1
ATOM 1061 N N . PRO A 1 138 ? 4.213 11.735 -5.803 1.00 94.19 138 PRO A N 1
ATOM 1062 C CA . PRO A 1 138 ? 4.364 10.340 -6.196 1.00 94.19 138 PRO A CA 1
ATOM 1063 C C . PRO A 1 138 ? 5.217 9.549 -5.197 1.00 94.19 138 PRO A C 1
ATOM 1065 O O . PRO A 1 138 ? 6.266 10.008 -4.755 1.00 94.19 138 PRO A O 1
ATOM 1068 N N . SER A 1 139 ? 4.801 8.320 -4.901 1.00 95.50 139 SER A N 1
ATOM 1069 C CA . SER A 1 139 ? 5.566 7.384 -4.072 1.00 95.50 139 SER A CA 1
ATOM 1070 C C . SER A 1 139 ? 6.924 7.051 -4.694 1.00 95.50 139 SER A C 1
ATOM 1072 O O . SER A 1 139 ? 7.059 7.078 -5.921 1.00 95.50 139 SER A O 1
ATOM 1074 N N . PRO A 1 140 ? 7.926 6.635 -3.909 1.00 94.44 140 PRO A N 1
ATOM 1075 C CA . PRO A 1 140 ? 9.178 6.144 -4.471 1.00 94.44 140 PRO A CA 1
ATOM 1076 C C . PRO A 1 140 ? 8.955 4.886 -5.328 1.00 94.44 140 PRO A C 1
ATOM 1078 O O . PRO A 1 140 ? 8.035 4.094 -5.091 1.00 94.44 140 PRO A O 1
ATOM 1081 N N . ILE A 1 141 ? 9.824 4.678 -6.321 1.00 94.31 141 ILE A N 1
ATOM 1082 C CA . ILE A 1 141 ? 9.641 3.641 -7.351 1.00 94.31 141 ILE A CA 1
ATOM 1083 C C . ILE A 1 141 ? 9.505 2.226 -6.775 1.00 94.31 141 ILE A C 1
ATOM 1085 O O . ILE A 1 141 ? 8.675 1.449 -7.239 1.00 94.31 141 ILE A O 1
ATOM 1089 N N . TRP A 1 142 ? 10.244 1.900 -5.713 1.00 96.19 142 TRP A N 1
ATOM 1090 C CA . TRP A 1 142 ? 10.168 0.584 -5.077 1.00 96.19 142 TRP A CA 1
ATOM 1091 C C . TRP A 1 142 ? 8.780 0.299 -4.486 1.00 96.19 142 TRP A C 1
ATOM 1093 O O . TRP A 1 142 ? 8.324 -0.844 -4.524 1.00 96.19 142 TRP A O 1
ATOM 1103 N N . MET A 1 143 ? 8.091 1.322 -3.966 1.00 97.56 143 MET A N 1
ATOM 1104 C CA . MET A 1 143 ? 6.753 1.183 -3.388 1.00 97.56 143 MET A CA 1
ATOM 1105 C C . MET A 1 143 ? 5.728 1.007 -4.503 1.00 97.56 143 MET A C 1
ATOM 1107 O O . MET A 1 143 ? 4.941 0.063 -4.465 1.00 97.56 143 MET A O 1
ATOM 1111 N N . GLN A 1 144 ? 5.809 1.847 -5.542 1.00 96.38 144 GLN A N 1
ATOM 1112 C CA . GLN A 1 144 ? 4.950 1.731 -6.722 1.00 96.38 144 GLN A CA 1
ATOM 1113 C C . GLN A 1 144 ? 5.073 0.343 -7.362 1.00 96.38 144 GLN A C 1
ATOM 1115 O O . GLN A 1 144 ? 4.067 -0.311 -7.622 1.00 96.38 144 GLN A O 1
ATOM 1120 N N . ALA A 1 145 ? 6.298 -0.144 -7.568 1.00 96.62 145 ALA A N 1
ATOM 1121 C CA . ALA A 1 145 ? 6.547 -1.445 -8.178 1.00 96.62 145 ALA A CA 1
ATOM 1122 C C . ALA A 1 145 ? 6.004 -2.608 -7.336 1.00 96.62 145 ALA A C 1
ATOM 1124 O O . ALA A 1 145 ? 5.432 -3.549 -7.884 1.00 96.62 145 ALA A O 1
ATOM 1125 N N . ARG A 1 146 ? 6.150 -2.554 -6.004 1.00 98.31 146 ARG A N 1
ATOM 1126 C CA . ARG A 1 146 ? 5.588 -3.570 -5.098 1.00 98.31 146 ARG A CA 1
ATOM 1127 C C . ARG A 1 146 ? 4.059 -3.580 -5.138 1.00 98.31 146 ARG A C 1
ATOM 1129 O O . ARG A 1 146 ? 3.484 -4.658 -5.244 1.00 98.31 146 ARG A O 1
ATOM 1136 N N . LEU A 1 147 ? 3.417 -2.410 -5.139 1.00 98.38 147 LEU A N 1
ATOM 1137 C CA . LEU A 1 147 ? 1.962 -2.296 -5.287 1.00 98.38 147 LEU A CA 1
ATOM 1138 C C . LEU A 1 147 ? 1.486 -2.849 -6.636 1.00 98.38 147 LEU A C 1
ATOM 1140 O O . LEU A 1 147 ? 0.579 -3.677 -6.665 1.00 98.38 147 LEU A O 1
ATOM 1144 N N . ILE A 1 148 ? 2.151 -2.484 -7.737 1.00 97.50 148 ILE A N 1
ATOM 1145 C CA . ILE A 1 148 ? 1.831 -2.985 -9.083 1.00 97.50 148 ILE A CA 1
ATOM 1146 C C . ILE A 1 148 ? 1.912 -4.515 -9.133 1.00 97.50 148 ILE A C 1
ATOM 1148 O O . ILE A 1 148 ? 1.001 -5.161 -9.649 1.00 97.50 148 ILE A O 1
ATOM 1152 N N . LYS A 1 149 ? 2.977 -5.103 -8.571 1.00 97.81 149 LYS A N 1
ATOM 1153 C CA . LYS A 1 149 ? 3.167 -6.562 -8.501 1.00 97.81 149 LYS A CA 1
ATOM 1154 C C . LYS A 1 149 ? 2.094 -7.269 -7.670 1.00 97.81 149 LYS A C 1
ATOM 1156 O O . LYS A 1 149 ? 1.768 -8.411 -7.969 1.00 97.81 149 LYS A O 1
ATOM 1161 N N . ALA A 1 150 ? 1.528 -6.585 -6.679 1.00 98.06 150 ALA A N 1
ATOM 1162 C CA . ALA A 1 150 ? 0.409 -7.065 -5.873 1.00 98.06 150 ALA A CA 1
ATOM 1163 C C . ALA A 1 150 ? -0.973 -6.747 -6.484 1.00 98.06 150 ALA A C 1
ATOM 1165 O O . ALA A 1 150 ? -1.995 -6.957 -5.836 1.00 98.06 150 ALA A O 1
ATOM 1166 N N . GLY A 1 151 ? -1.030 -6.222 -7.714 1.00 97.12 151 GLY A N 1
ATOM 1167 C CA . GLY A 1 151 ? -2.292 -5.889 -8.376 1.00 97.12 151 GLY A CA 1
ATOM 1168 C C . GLY A 1 151 ? -2.980 -4.642 -7.811 1.00 97.12 151 GLY A C 1
ATOM 1169 O O . GLY A 1 151 ? -4.203 -4.521 -7.895 1.00 97.12 151 GLY A O 1
ATOM 1170 N N . ILE A 1 152 ? -2.217 -3.705 -7.247 1.00 98.00 152 ILE A N 1
ATOM 1171 C CA . ILE A 1 152 ? -2.707 -2.420 -6.739 1.00 98.00 152 ILE A CA 1
ATOM 1172 C C . ILE A 1 152 ? -2.140 -1.295 -7.605 1.00 98.00 152 ILE A C 1
ATOM 1174 O O . ILE A 1 152 ? -0.938 -1.222 -7.857 1.00 98.00 152 ILE A O 1
ATOM 1178 N N . ARG A 1 153 ? -3.012 -0.398 -8.074 1.00 97.50 153 ARG A N 1
ATOM 1179 C CA . ARG A 1 153 ? -2.600 0.791 -8.828 1.00 97.50 153 ARG A CA 1
ATOM 1180 C C . ARG A 1 153 ? -2.025 1.842 -7.865 1.00 97.50 153 ARG A C 1
ATOM 1182 O O . ARG A 1 153 ? -2.770 2.264 -6.984 1.00 97.50 153 ARG A O 1
ATOM 1189 N N . PRO A 1 154 ? -0.784 2.323 -8.061 1.00 97.06 154 PRO A N 1
ATOM 1190 C CA . PRO A 1 154 ? -0.243 3.431 -7.278 1.00 97.06 154 PRO A CA 1
ATOM 1191 C C . PRO A 1 154 ? -0.978 4.750 -7.559 1.00 97.06 154 PRO A C 1
ATOM 1193 O O . PRO A 1 154 ? -1.386 5.017 -8.698 1.00 97.06 154 PRO A O 1
ATOM 1196 N N . ILE A 1 155 ? -1.129 5.578 -6.529 1.00 96.44 155 ILE A N 1
ATOM 1197 C CA . ILE A 1 155 ? -1.898 6.827 -6.545 1.00 96.44 155 ILE A CA 1
ATOM 1198 C C . ILE A 1 155 ? -1.014 8.009 -6.131 1.00 96.44 155 ILE A C 1
ATOM 1200 O O . ILE A 1 155 ? -0.768 8.899 -6.945 1.00 96.44 155 ILE A O 1
ATOM 1204 N N . ASN A 1 156 ? -0.561 8.032 -4.879 1.00 96.19 156 ASN A N 1
ATOM 1205 C CA . ASN A 1 156 ? 0.359 9.017 -4.302 1.00 96.19 156 ASN A CA 1
ATOM 1206 C C . ASN A 1 156 ? 0.949 8.453 -3.003 1.00 9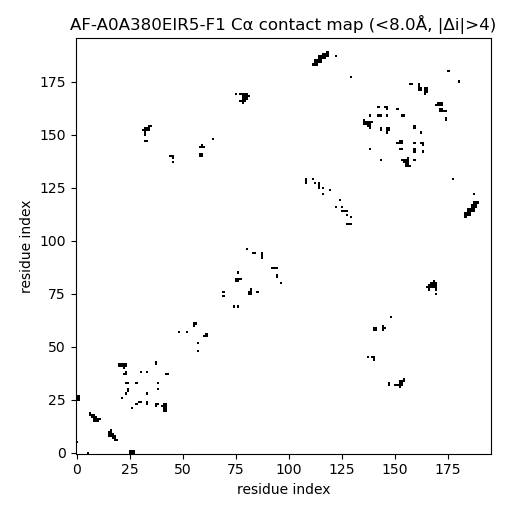6.19 156 ASN A C 1
ATOM 1208 O O . ASN A 1 156 ? 0.429 7.473 -2.480 1.00 96.19 156 ASN A O 1
ATOM 1212 N N . ASN A 1 157 ? 1.986 9.088 -2.465 1.00 96.50 157 ASN A N 1
ATOM 1213 C CA . ASN A 1 157 ? 2.707 8.645 -1.272 1.00 96.50 157 ASN A CA 1
ATOM 1214 C C . ASN A 1 157 ? 1.797 8.289 -0.084 1.00 96.50 157 ASN A C 1
ATOM 1216 O O . ASN A 1 157 ? 1.957 7.216 0.488 1.00 96.50 157 ASN A O 1
ATOM 1220 N N . VAL A 1 158 ? 0.808 9.111 0.266 1.00 98.19 158 VAL A N 1
ATOM 1221 C CA . VAL A 1 158 ? -0.056 8.854 1.436 1.00 98.19 158 VAL A CA 1
ATOM 1222 C C . VAL A 1 158 ? -1.013 7.683 1.215 1.00 98.19 158 VAL A C 1
ATOM 1224 O O . VAL A 1 158 ? -1.141 6.813 2.079 1.00 98.19 158 VAL A O 1
ATOM 1227 N N . VAL A 1 159 ? -1.676 7.631 0.058 1.00 98.06 159 VAL A N 1
ATOM 1228 C CA . VAL A 1 159 ? -2.616 6.544 -0.271 1.00 98.06 159 VAL A CA 1
ATOM 1229 C C . VAL A 1 159 ? -1.875 5.231 -0.523 1.00 98.06 159 VAL A C 1
ATOM 1231 O O . VAL A 1 159 ? -2.354 4.150 -0.183 1.00 98.06 159 VAL A O 1
ATOM 1234 N N . ASP A 1 160 ? -0.684 5.305 -1.098 1.00 98.38 160 ASP A N 1
ATOM 1235 C CA . ASP A 1 160 ? 0.143 4.136 -1.356 1.00 98.38 160 ASP A CA 1
ATOM 1236 C C . ASP A 1 160 ? 0.713 3.571 -0.058 1.00 98.38 160 ASP A C 1
ATOM 1238 O O . ASP A 1 160 ? 0.767 2.352 0.069 1.00 98.38 160 ASP A O 1
ATOM 1242 N N . ILE A 1 161 ? 1.061 4.407 0.930 1.00 98.56 161 ILE A N 1
ATOM 1243 C CA . ILE A 1 161 ? 1.507 3.945 2.254 1.00 98.56 161 ILE A CA 1
ATOM 1244 C C . ILE A 1 161 ? 0.435 3.085 2.930 1.00 98.56 161 ILE A C 1
ATOM 1246 O O . ILE A 1 161 ? 0.769 2.024 3.455 1.00 98.56 161 ILE A O 1
ATOM 1250 N N . SER A 1 162 ? -0.845 3.478 2.905 1.00 98.38 162 SER A N 1
ATOM 1251 C CA . SER A 1 162 ? -1.894 2.676 3.558 1.00 98.38 162 SER A CA 1
ATOM 1252 C C . SER A 1 162 ? -2.075 1.309 2.888 1.00 98.38 162 SER A C 1
ATOM 1254 O O . SER A 1 162 ? -2.165 0.293 3.579 1.00 98.38 162 SER A O 1
ATOM 1256 N N . ASN A 1 163 ? -2.037 1.256 1.552 1.00 98.62 163 ASN A N 1
ATOM 1257 C CA . ASN A 1 163 ? -2.065 -0.001 0.798 1.00 98.62 163 ASN A CA 1
ATOM 1258 C C . ASN A 1 163 ? -0.794 -0.833 1.009 1.00 98.62 163 ASN A C 1
ATOM 1260 O O . ASN A 1 163 ? -0.848 -2.057 1.116 1.00 98.62 163 ASN A O 1
ATOM 1264 N N . TYR A 1 164 ? 0.361 -0.180 1.079 1.00 98.75 164 TYR A N 1
ATOM 1265 C CA . TYR A 1 164 ? 1.641 -0.840 1.271 1.00 98.75 164 TYR A CA 1
ATOM 1266 C C . TYR A 1 164 ? 1.722 -1.489 2.656 1.00 98.75 164 TYR A C 1
ATOM 1268 O O . TYR A 1 164 ? 2.097 -2.653 2.757 1.00 98.75 164 TYR A O 1
ATOM 1276 N N . VAL A 1 165 ? 1.296 -0.789 3.712 1.00 98.56 165 VAL A N 1
ATOM 1277 C CA . VAL A 1 165 ? 1.244 -1.339 5.077 1.00 98.56 165 VAL A CA 1
ATOM 1278 C C . VAL A 1 165 ? 0.183 -2.434 5.205 1.00 98.56 165 VAL A C 1
ATOM 1280 O O . VAL A 1 165 ? 0.422 -3.416 5.909 1.00 98.56 165 VAL A O 1
ATOM 1283 N N . LEU A 1 166 ? -0.938 -2.337 4.480 1.00 98.69 166 LEU A N 1
ATOM 1284 C CA . LEU A 1 166 ? -1.894 -3.442 4.370 1.00 98.69 166 LEU A CA 1
ATOM 1285 C C . LEU A 1 166 ? -1.206 -4.713 3.855 1.00 98.69 166 LEU A C 1
ATOM 1287 O O . LEU A 1 166 ? -1.350 -5.763 4.471 1.00 98.69 166 LEU A O 1
ATOM 1291 N N . LEU A 1 167 ? -0.424 -4.625 2.778 1.00 98.75 167 LEU A N 1
ATOM 1292 C CA . LEU A 1 167 ? 0.327 -5.774 2.265 1.00 98.75 167 LEU A CA 1
ATOM 1293 C C . LEU A 1 167 ? 1.455 -6.204 3.215 1.00 98.75 167 LEU A C 1
ATOM 1295 O O . LEU A 1 167 ? 1.713 -7.393 3.378 1.00 98.75 167 LEU A O 1
ATOM 1299 N N . GLU A 1 168 ? 2.151 -5.257 3.841 1.00 98.69 168 GLU A N 1
ATOM 1300 C CA . GLU A 1 168 ? 3.335 -5.540 4.653 1.00 98.69 168 GLU A CA 1
ATOM 1301 C C . GLU A 1 168 ? 2.977 -6.200 5.992 1.00 98.69 168 GLU A C 1
ATOM 1303 O O . GLU A 1 168 ? 3.552 -7.232 6.347 1.00 98.69 168 GLU A O 1
ATOM 1308 N N . TYR A 1 169 ? 1.991 -5.644 6.697 1.00 98.62 169 TYR A N 1
ATOM 1309 C CA . TYR A 1 169 ? 1.571 -6.060 8.038 1.00 98.62 169 TYR A CA 1
ATOM 1310 C C . TYR A 1 169 ? 0.247 -6.830 8.074 1.00 98.62 169 TYR A C 1
ATOM 1312 O O . TYR A 1 169 ? -0.069 -7.419 9.106 1.00 98.62 169 TYR A O 1
ATOM 1320 N N . GLY A 1 170 ? -0.539 -6.831 6.995 1.00 98.44 170 GLY A N 1
ATOM 1321 C CA . GLY A 1 170 ? -1.894 -7.397 7.005 1.00 98.44 170 GLY A CA 1
ATOM 1322 C C . GLY A 1 170 ? -2.910 -6.518 7.736 1.00 98.44 170 GLY A C 1
ATOM 1323 O O . GLY A 1 170 ? -4.006 -6.981 8.041 1.00 98.44 170 GLY A O 1
ATOM 1324 N N . GLN A 1 171 ? -2.551 -5.268 8.047 1.00 98.50 171 GLN A N 1
ATOM 1325 C CA . GLN A 1 171 ? -3.380 -4.337 8.807 1.00 98.50 171 GLN A CA 1
ATOM 1326 C C . GLN A 1 171 ? -3.992 -3.291 7.867 1.00 98.50 171 GLN A C 1
ATOM 1328 O O . GLN A 1 171 ? -3.259 -2.453 7.337 1.00 98.50 171 GLN A O 1
ATOM 1333 N N . PRO A 1 172 ? -5.322 -3.276 7.683 1.00 98.25 172 PRO A N 1
ATOM 1334 C CA . PRO A 1 172 ? -5.989 -2.195 6.974 1.00 98.25 172 PRO A CA 1
ATOM 1335 C C . PRO A 1 172 ? -5.810 -0.872 7.719 1.00 98.25 172 PRO A C 1
ATOM 1337 O O . PRO A 1 172 ? -6.007 -0.805 8.936 1.00 98.25 172 PRO A O 1
ATOM 1340 N N . LEU A 1 173 ? -5.466 0.176 6.976 1.00 98.31 173 LEU A N 1
ATOM 1341 C CA . LEU A 1 173 ? -5.349 1.542 7.474 1.00 98.31 173 LEU A CA 1
ATOM 1342 C C . LEU A 1 173 ? -6.240 2.472 6.658 1.00 98.31 173 LEU A C 1
ATOM 1344 O O . LEU A 1 173 ? -6.463 2.258 5.465 1.00 98.31 173 LEU A O 1
ATOM 1348 N N . HIS A 1 174 ? -6.707 3.534 7.302 1.00 98.06 174 HIS A N 1
ATOM 1349 C CA . HIS A 1 174 ? -7.428 4.612 6.648 1.00 98.06 174 HIS A CA 1
ATOM 1350 C C . HIS A 1 174 ? -6.770 5.945 6.989 1.00 98.06 174 HIS A C 1
ATOM 1352 O O . HIS A 1 174 ? -6.350 6.149 8.126 1.00 98.06 174 HIS A O 1
ATOM 1358 N N . MET A 1 175 ? -6.682 6.831 6.000 1.00 97.75 175 MET A N 1
ATOM 1359 C CA . MET A 1 175 ? -6.111 8.166 6.153 1.00 97.75 175 MET A CA 1
ATOM 1360 C C . MET A 1 175 ? -7.234 9.184 5.995 1.00 97.75 175 MET A C 1
ATOM 1362 O O . MET A 1 175 ? -7.901 9.203 4.962 1.00 97.75 175 MET A O 1
ATOM 1366 N N . PHE A 1 176 ? -7.428 10.016 7.012 1.00 97.50 176 PHE A N 1
ATOM 1367 C CA . PHE A 1 176 ? -8.317 11.170 6.948 1.00 97.50 176 PHE A CA 1
ATOM 1368 C C . PHE A 1 176 ? -7.479 12.435 6.792 1.00 97.50 176 PHE A C 1
ATOM 1370 O O . PHE A 1 176 ? -6.427 12.560 7.416 1.00 97.50 176 PHE A O 1
ATOM 1377 N N . ASP A 1 177 ? -7.963 13.377 5.988 1.00 97.25 177 ASP A N 1
ATOM 1378 C CA . ASP A 1 177 ? -7.467 14.749 6.032 1.00 97.25 177 ASP A CA 1
ATOM 1379 C C . ASP A 1 177 ? -7.986 15.390 7.326 1.00 97.25 177 ASP A C 1
ATOM 1381 O O . ASP A 1 177 ? -9.198 15.572 7.479 1.00 97.25 177 ASP A O 1
ATOM 1385 N N . GLN A 1 178 ? -7.079 15.656 8.273 1.00 96.25 178 GLN A N 1
ATOM 1386 C CA . GLN A 1 178 ? -7.407 16.154 9.612 1.00 96.25 178 GLN A CA 1
ATOM 1387 C C . GLN A 1 178 ? -8.240 17.440 9.545 1.00 96.25 178 GLN A C 1
ATOM 1389 O O . GLN A 1 178 ? -9.211 17.577 10.293 1.00 96.25 178 GLN A O 1
ATOM 1394 N N . ASP A 1 179 ? -7.928 18.329 8.600 1.00 95.62 179 ASP A N 1
ATOM 1395 C CA . ASP A 1 179 ? -8.611 19.614 8.428 1.00 95.62 179 ASP A CA 1
ATOM 1396 C C . ASP A 1 179 ? -10.030 19.450 7.857 1.00 95.62 179 ASP A C 1
ATOM 1398 O O . ASP A 1 179 ? -10.874 20.343 7.982 1.00 95.62 179 ASP A O 1
ATOM 1402 N N . ALA A 1 180 ? -10.325 18.291 7.261 1.00 97.31 180 ALA A N 1
ATOM 1403 C CA . ALA A 1 180 ? -11.608 17.973 6.644 1.00 97.31 180 ALA A CA 1
ATOM 1404 C C . ALA A 1 180 ? -12.493 17.024 7.475 1.00 97.31 180 ALA A C 1
ATOM 1406 O O . ALA A 1 180 ? -13.632 16.774 7.078 1.00 97.31 180 ALA A O 1
ATOM 1407 N N . ILE A 1 181 ? -12.031 16.525 8.632 1.00 96.00 181 ILE A N 1
ATOM 1408 C CA . ILE A 1 181 ? -12.852 15.687 9.538 1.00 96.00 181 ILE A CA 1
ATOM 1409 C C . ILE A 1 181 ? -14.098 16.455 10.015 1.00 96.00 181 ILE A C 1
ATOM 1411 O O . ILE A 1 181 ? -15.140 15.863 10.296 1.00 96.00 181 ILE A O 1
ATOM 1415 N N . GLY A 1 182 ? -14.008 17.786 10.104 1.00 95.00 182 GLY A N 1
ATOM 1416 C CA . GLY A 1 182 ? -15.105 18.655 10.540 1.00 95.00 182 GLY A CA 1
ATOM 1417 C C . GLY A 1 182 ? -15.316 18.678 12.058 1.00 95.00 182 GLY A C 1
ATOM 1418 O O . GLY A 1 182 ? -16.211 19.368 12.543 1.00 95.00 182 GLY A O 1
ATOM 1419 N N . SER A 1 183 ? -14.493 17.950 12.814 1.00 96.00 183 SER A N 1
ATOM 1420 C CA . SER A 1 183 ? -14.420 17.999 14.274 1.00 96.00 183 SER A CA 1
ATOM 1421 C C . SER A 1 183 ? -13.075 17.447 14.767 1.00 96.00 183 SER A C 1
ATOM 1423 O O . SER A 1 183 ? -12.311 16.882 13.991 1.00 96.00 183 SER A O 1
ATOM 1425 N N . GLN A 1 184 ? -12.809 17.574 16.068 1.00 95.62 184 GLN A N 1
ATOM 1426 C CA . GLN A 1 184 ? -11.670 16.942 16.753 1.00 95.62 184 GLN A CA 1
ATOM 1427 C C . GLN A 1 184 ? -12.069 15.616 17.429 1.00 95.62 184 GLN A C 1
ATOM 1429 O O . GLN A 1 184 ? -11.402 15.150 18.354 1.00 95.62 184 GLN A O 1
ATOM 1434 N N . GLN A 1 185 ? -13.180 15.007 17.002 1.00 97.00 185 GLN A N 1
ATOM 1435 C CA . GLN A 1 185 ? -13.692 13.770 17.579 1.00 97.00 185 GLN A CA 1
ATOM 1436 C C . GLN A 1 185 ? -14.043 12.754 16.490 1.00 97.00 185 GLN A C 1
ATOM 1438 O O . GLN A 1 185 ? -14.809 13.033 15.571 1.00 97.00 185 GLN A O 1
ATOM 1443 N N . ILE A 1 186 ? -13.540 11.534 16.642 1.00 97.81 186 ILE A N 1
ATOM 1444 C CA . ILE A 1 186 ? -14.002 10.365 15.897 1.00 97.81 186 ILE A CA 1
ATOM 1445 C C . ILE A 1 186 ? -14.899 9.549 16.820 1.00 97.81 186 ILE A C 1
ATOM 1447 O O . ILE A 1 186 ? -14.464 9.090 17.877 1.00 97.81 186 ILE A O 1
ATOM 1451 N N . VAL A 1 187 ? -16.149 9.351 16.403 1.00 97.88 187 VAL A N 1
ATOM 1452 C CA . VAL A 1 187 ? -17.112 8.496 17.103 1.00 97.88 187 VAL A CA 1
ATOM 1453 C C . VAL A 1 187 ? -17.393 7.272 16.249 1.00 97.88 187 VAL A C 1
ATOM 1455 O O . VAL A 1 187 ? -17.966 7.374 15.164 1.00 97.88 187 VAL A O 1
ATOM 1458 N N . VAL A 1 188 ? -16.990 6.108 16.745 1.00 98.00 188 VAL A N 1
ATOM 1459 C CA . VAL A 1 188 ? -17.283 4.821 16.121 1.00 98.00 188 VAL A CA 1
ATOM 1460 C C . VAL A 1 188 ? -18.582 4.297 16.710 1.00 98.00 188 VAL A C 1
ATOM 1462 O O . VAL A 1 188 ? -18.67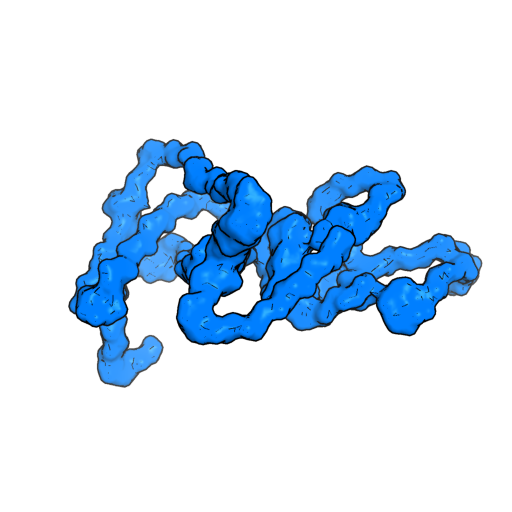5 4.050 17.912 1.00 98.00 188 VAL A O 1
ATOM 1465 N N . ARG A 1 189 ? -19.596 4.151 15.860 1.00 97.62 189 ARG A N 1
ATOM 1466 C CA . ARG A 1 189 ? -20.924 3.670 16.239 1.00 97.62 189 ARG A CA 1
ATOM 1467 C C . ARG A 1 189 ? -21.588 2.939 15.083 1.00 97.62 189 ARG A C 1
ATOM 1469 O O . ARG A 1 189 ? -21.143 3.016 13.939 1.00 97.62 189 ARG A O 1
ATOM 1476 N N . GLN A 1 190 ? -22.694 2.266 15.376 1.00 97.56 190 GLN A N 1
ATOM 1477 C CA . GLN A 1 190 ? -23.573 1.761 14.328 1.00 97.56 190 GLN A CA 1
ATOM 1478 C C . GLN A 1 190 ? -24.274 2.926 13.619 1.00 97.56 190 GLN A C 1
ATOM 1480 O O . GLN A 1 190 ? -24.585 3.954 14.230 1.00 97.56 190 GLN A O 1
ATOM 1485 N N . ALA A 1 191 ? -24.544 2.742 12.328 1.00 97.56 191 ALA A N 1
ATOM 1486 C CA . ALA A 1 19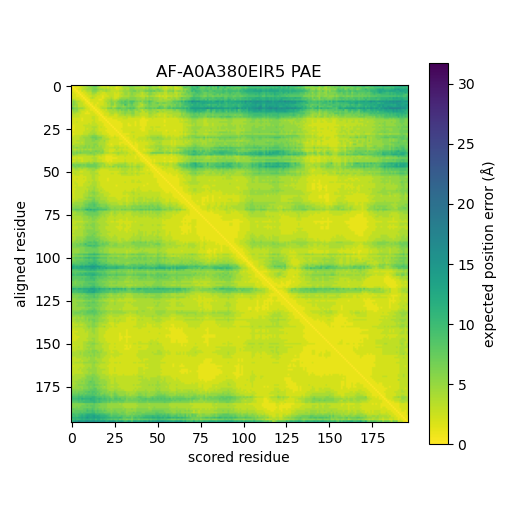1 ? -25.411 3.647 11.594 1.00 97.56 191 ALA A CA 1
ATOM 1487 C C . ALA A 1 191 ? -26.837 3.605 12.167 1.00 97.56 191 ALA A C 1
ATOM 1489 O O . ALA A 1 191 ? -27.328 2.542 12.566 1.00 97.56 191 ALA A O 1
ATOM 1490 N N . ASN A 1 192 ? -27.501 4.755 12.186 1.00 97.06 192 ASN A N 1
ATOM 1491 C CA . ASN A 1 192 ? -28.915 4.851 12.518 1.00 97.06 192 ASN A CA 1
ATOM 1492 C C . ASN A 1 192 ? -29.772 4.378 11.339 1.00 97.06 192 ASN A C 1
AT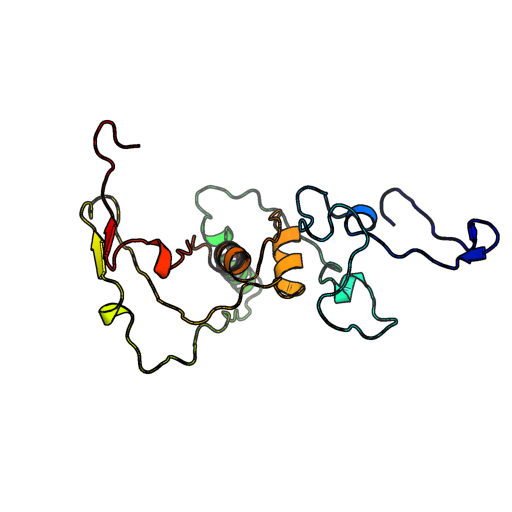OM 1494 O O . ASN A 1 192 ? -29.361 4.418 10.177 1.00 97.06 192 ASN A O 1
ATOM 1498 N N . GLU A 1 193 ? -31.002 3.964 11.629 1.00 97.44 193 GLU A N 1
ATOM 1499 C CA . GLU A 1 193 ? -31.954 3.625 10.576 1.00 97.44 193 GLU A CA 1
ATOM 1500 C C . GLU A 1 193 ? -32.209 4.842 9.669 1.00 97.44 193 GLU A C 1
ATOM 1502 O O . GLU A 1 193 ? -32.574 5.921 10.133 1.00 97.44 193 GLU A O 1
ATOM 1507 N N . GLY A 1 194 ? -31.993 4.667 8.362 1.00 96.94 194 GLY A N 1
ATOM 1508 C CA . GLY A 1 194 ? -32.170 5.723 7.361 1.00 96.94 194 GLY A CA 1
ATOM 1509 C C . GLY A 1 194 ? -31.006 6.714 7.225 1.00 96.94 194 GLY A C 1
ATOM 1510 O O . GLY A 1 194 ? -31.135 7.665 6.451 1.00 96.94 194 GLY A O 1
ATOM 1511 N N . GLU A 1 195 ? -29.890 6.504 7.929 1.00 96.31 195 GLU A N 1
ATOM 1512 C CA . GLU A 1 195 ? -28.663 7.295 7.764 1.00 96.31 195 GLU A CA 1
ATOM 1513 C C . GLU A 1 195 ? -28.058 7.108 6.354 1.00 96.31 195 GLU A C 1
ATOM 1515 O O . GLU A 1 195 ? -28.159 6.025 5.768 1.00 96.31 195 GLU A O 1
ATOM 1520 N N . LYS A 1 196 ? -27.488 8.180 5.785 1.00 85.62 196 LYS A N 1
ATOM 1521 C CA . LYS A 1 196 ? -26.928 8.235 4.424 1.00 85.62 196 LYS A CA 1
ATOM 1522 C C . LYS A 1 196 ? -25.522 8.801 4.423 1.00 85.62 196 LYS A C 1
ATOM 1524 O O . LYS A 1 196 ? -25.312 9.783 5.165 1.00 85.62 196 LYS A O 1
#

Nearest PDB structures (foldseek):
  2rhq-assembly1_B-2  TM=9.998E-01  e=6.795E-23  Staphylococcus haemolyticus
  2rhs-assembly1_B  TM=9.881E-01  e=5.442E-22  Staphylococcus haemolyticus
  2rhs-assembly1_D  TM=9.804E-01  e=2.300E-19  Staphylococcus haemolyticus
  2akw-assembly1_B  TM=6.728E-01  e=3.400E-07  Thermus thermophilus HB8
  2iy5-assembly1_B-2  TM=7.008E-01  e=1.169E-06  Thermus thermophilus HB8

Sequence (196 aa):
MPGGIKIKRAKLRGERSEGMICSLQEIGISSNYIPKSFESGIYVFSEAQVPGTDALQALYLDDQVMEFDLTPNRADALSMIGTAYEVAALYNTKMTKPETTSNELDLSANDELTVTIENEDKVPYYSARVVHDVTIEPSPIWMQARLIKAGIRPINNVVDISNYVLLEYGQPLHMFDQDAIGSQQIVVRQANEGEK

pLDDT: mean 96.07, std 2.55, range [85.38, 98.75]

Foldseek 3Di:
DPPPDDDDWDADPNHTDHDDQAQPVRVPQDLLAEEPVRSPHGDDAPDDDDPPPDPCVVLVNPDDDDDDPDDPVQLLCLAPQSVQVVVCVVVVHDDDADDDDDDDDPDDLVVQAAEAEPCCVVDVDDDDDDDPDDDWAADHSNLSSVCSSVSHHGYTNVVSVQVSCCRHVVDHDDDDPSVPPPDRYDYHDDDDVPHD

Mean predicted aligned error: 4.2 Å